Protein AF-A0A1H1HUA0-F1 (afdb_monomer)

pLDDT: mean 82.69, std 13.13, range [48.25, 98.31]

Sequence (294 aa):
MVAIGRIRRLLSRDVAAVVVAVATLTATVVWALANGHLDNLPPYLLALGAIGCLISAVLNAWRNRNASAVVLGALFLVCVILAYFPQLDSIQAFSVRVRTRQTLNRADEILAQVKELALLSAKTTYNNMSWANRIGGMPLEEKQGISDQIDAQLKSYGISNTDIKHAKTEYVALIGYDLGAIFEIVLSQYVSSTIGVKNPSGLLKWSSEWNANGRVSLDKISGIEGLALSKLLKSEIPVQYVDADDADKFGRFADKIGVIYSSCLVKLGYTTEAISFFNEYRDLSDDLLKRALK

Secondary structure (DSSP, 8-state):
-HHHHHHHHHHHHHHHHHHHHHHHHHHHHHHHHHTTGGGGS-HHHHHHHHHHHHHHHHHHHHTT-HHHHHHHHHHHHHHHHHHHHHHHHHHHHHHHHHHHHHHHHHHHHHHHHHHHHHHHHHHHHHHHHHHHTTSS-S-HHHHHHHHHHHHHHHHHTT--HHHHHHHTHHHHHHHHHHHHHHHHHHHHHHHHHHH--S--TTSSHHHHHHHTTSS--GGGTTT--HHHHHHHHHHTS-TTTS-HHHHHHHHHHHHHHHHHHHHHHHHTS--HHHHHHHHHHHS--THHHHHHT-

Radius of gyration: 45.72 Å; Cα contacts (8 Å, |Δi|>4): 212; chains: 1; bounding box: 99×36×119 Å

Mean predicted aligned error: 12.85 Å

Solvent-accessible surface area (backbone atoms only — not comparable to full-atom values): 16024 Å² total; per-residue (Å²): 122,72,67,65,59,52,54,55,54,53,55,53,53,55,50,51,53,51,52,50,52,51,51,52,51,50,49,52,52,52,53,34,56,76,68,69,47,58,89,75,53,60,65,66,57,42,50,51,50,22,54,52,27,44,54,52,13,54,58,30,44,77,68,72,37,58,72,61,16,53,54,29,45,52,50,20,53,53,34,48,53,61,58,49,44,69,57,53,54,53,51,50,54,48,51,51,52,51,50,51,52,53,51,48,54,50,49,53,51,52,51,52,53,50,48,53,52,50,50,55,51,49,29,54,50,38,48,50,56,49,59,44,58,78,69,84,45,78,58,65,68,59,52,40,51,52,50,53,52,50,53,51,52,44,46,74,68,69,50,53,71,67,58,52,50,61,46,35,40,67,31,37,29,46,52,49,46,55,55,51,51,51,53,48,51,50,52,45,52,49,45,29,72,75,71,65,46,82,74,60,80,68,68,40,66,77,61,51,62,37,67,78,68,79,49,75,69,52,76,74,41,62,72,53,50,23,70,52,46,16,55,51,51,47,71,50,57,57,67,92,77,38,56,76,68,59,45,49,35,50,38,52,42,24,43,53,50,12,53,44,38,37,51,16,64,75,70,63,35,76,41,72,67,43,48,51,49,52,62,70,64,63,65,86,45,89,63,50,58,64,60,62,65,105

Structure (mmCIF, N/CA/C/O backbone):
data_AF-A0A1H1HUA0-F1
#
_entry.id   AF-A0A1H1HUA0-F1
#
loop_
_atom_site.group_PDB
_atom_site.id
_atom_site.type_symbol
_atom_site.label_atom_id
_atom_site.label_alt_id
_atom_site.label_comp_id
_atom_site.label_asym_id
_atom_site.label_entity_id
_atom_site.label_seq_id
_atom_site.pdbx_PDB_ins_code
_atom_site.Cartn_x
_atom_site.Cartn_y
_atom_site.Cartn_z
_atom_site.occupancy
_atom_site.B_iso_or_equiv
_atom_site.auth_seq_id
_atom_site.auth_comp_id
_atom_site.auth_asym_id
_atom_site.auth_atom_id
_atom_site.pdbx_PDB_model_num
ATOM 1 N N . MET A 1 1 ? -72.056 17.072 81.010 1.00 52.50 1 MET A N 1
ATOM 2 C CA . MET A 1 1 ? -70.918 16.211 81.427 1.00 52.50 1 MET A CA 1
ATOM 3 C C . MET A 1 1 ? -71.061 14.717 81.083 1.00 52.50 1 MET A C 1
ATOM 5 O O . MET A 1 1 ? -70.038 14.064 80.933 1.00 52.50 1 MET A O 1
ATOM 9 N N . VAL A 1 2 ? -72.265 14.158 80.875 1.00 52.59 2 VAL A N 1
ATOM 10 C CA . VAL A 1 2 ? -72.444 12.715 80.562 1.00 52.59 2 VAL A CA 1
ATOM 11 C C . VAL A 1 2 ? -72.025 12.325 79.125 1.00 52.59 2 VAL A C 1
ATOM 13 O O . VAL A 1 2 ? -71.542 11.215 78.903 1.00 52.59 2 VAL A O 1
ATOM 16 N N . ALA A 1 3 ? -72.106 13.242 78.151 1.00 48.25 3 ALA A N 1
ATOM 17 C CA . ALA A 1 3 ? -71.740 12.971 76.751 1.00 48.25 3 ALA A CA 1
ATOM 18 C C . ALA A 1 3 ? -70.226 12.742 76.533 1.00 48.25 3 ALA A C 1
ATOM 20 O O . ALA A 1 3 ? -69.834 11.854 75.777 1.00 48.25 3 ALA A O 1
ATOM 21 N N . ILE A 1 4 ? -69.368 13.460 77.269 1.00 59.00 4 ILE A N 1
ATOM 22 C CA . ILE A 1 4 ? -67.899 13.340 77.170 1.00 59.00 4 ILE A CA 1
ATOM 23 C C . ILE A 1 4 ? -67.425 11.960 77.670 1.00 59.00 4 ILE A C 1
ATOM 25 O O . ILE A 1 4 ? -66.505 11.364 77.109 1.00 59.00 4 ILE A O 1
ATOM 29 N N . GLY A 1 5 ? -68.106 11.391 78.673 1.00 62.41 5 GLY A N 1
ATOM 30 C CA . GLY A 1 5 ? -67.802 10.057 79.200 1.00 62.41 5 GLY A CA 1
ATOM 31 C C . GLY A 1 5 ? -68.157 8.903 78.251 1.00 62.41 5 GLY A C 1
ATOM 32 O O . GLY A 1 5 ? -67.471 7.878 78.264 1.00 62.41 5 GLY A O 1
ATOM 33 N N . ARG A 1 6 ? -69.192 9.057 77.406 1.00 57.22 6 ARG A N 1
ATOM 34 C CA . ARG A 1 6 ? -69.555 8.062 76.375 1.00 57.22 6 ARG A CA 1
ATOM 35 C C . ARG A 1 6 ? -68.604 8.103 75.182 1.00 57.22 6 ARG A C 1
ATOM 37 O O . ARG A 1 6 ? -68.168 7.045 74.737 1.00 57.22 6 ARG A O 1
ATOM 44 N N . ILE A 1 7 ? -68.211 9.297 74.738 1.00 55.66 7 ILE A N 1
ATOM 45 C CA . ILE A 1 7 ? -67.250 9.470 73.637 1.00 55.66 7 ILE A CA 1
ATOM 46 C C . ILE A 1 7 ? -65.883 8.874 74.014 1.00 55.66 7 ILE A C 1
ATOM 48 O O . ILE A 1 7 ? -65.296 8.141 73.223 1.00 55.66 7 ILE A O 1
ATOM 52 N N . ARG A 1 8 ? -65.419 9.058 75.261 1.00 60.66 8 ARG A N 1
ATOM 53 C CA . ARG A 1 8 ? -64.154 8.470 75.743 1.00 60.66 8 ARG A CA 1
ATOM 54 C C . ARG A 1 8 ? -64.158 6.933 75.766 1.00 60.66 8 ARG A C 1
ATOM 56 O O . ARG A 1 8 ? -63.118 6.329 75.518 1.00 60.66 8 ARG A O 1
ATOM 63 N N . ARG A 1 9 ? -65.309 6.300 76.041 1.00 59.62 9 ARG A N 1
ATOM 64 C CA . ARG A 1 9 ? -65.455 4.829 76.045 1.00 59.62 9 ARG A CA 1
ATOM 65 C C . ARG A 1 9 ? -65.556 4.225 74.641 1.00 59.62 9 ARG A C 1
ATOM 67 O O . ARG A 1 9 ? -65.056 3.121 74.435 1.00 59.62 9 ARG A O 1
ATOM 74 N N . LEU A 1 10 ? -66.146 4.940 73.683 1.00 55.47 10 LEU A N 1
ATOM 75 C CA . LEU A 1 10 ? -66.159 4.515 72.278 1.00 55.47 10 LEU A CA 1
ATOM 76 C C . LEU A 1 10 ? -64.750 4.617 71.672 1.00 55.47 10 LEU A C 1
ATOM 78 O O . LEU A 1 10 ? -64.222 3.619 71.191 1.00 55.47 10 LEU A O 1
ATOM 82 N N . LEU A 1 11 ? -64.056 5.740 71.897 1.00 55.16 11 LEU A N 1
ATOM 83 C CA . LEU A 1 11 ? -62.656 5.918 71.489 1.00 55.16 11 LEU A CA 1
ATOM 84 C C . LEU A 1 11 ? -61.687 4.903 72.117 1.00 55.16 11 LEU A C 1
ATOM 86 O O . LEU A 1 11 ? -60.659 4.599 71.519 1.00 55.16 11 LEU A O 1
ATOM 90 N N . SER A 1 12 ? -61.962 4.367 73.313 1.00 63.41 12 SER A N 1
ATOM 91 C CA . SER A 1 12 ? -61.101 3.328 73.899 1.00 63.41 12 SER A CA 1
ATOM 92 C C . SER A 1 12 ? -61.264 1.958 73.240 1.00 63.41 12 SER A C 1
ATOM 94 O O . SER A 1 12 ? -60.297 1.201 73.196 1.00 63.41 12 SER A O 1
ATOM 96 N N . ARG A 1 13 ? -62.459 1.641 72.721 1.00 65.44 13 ARG A N 1
ATOM 97 C CA . ARG A 1 13 ? -62.720 0.364 72.041 1.00 65.44 13 ARG A CA 1
ATOM 98 C C . ARG A 1 13 ? -62.112 0.344 70.643 1.00 65.44 13 ARG A C 1
ATOM 100 O O . ARG A 1 13 ? -61.425 -0.617 70.310 1.00 65.44 13 ARG A O 1
ATOM 107 N N . ASP A 1 14 ? -62.262 1.431 69.894 1.00 62.94 14 ASP A N 1
ATOM 108 C CA . ASP A 1 14 ? -61.712 1.522 68.537 1.00 62.94 14 ASP A CA 1
ATOM 109 C C . ASP A 1 14 ? -60.180 1.545 68.552 1.00 62.94 14 ASP A C 1
ATOM 111 O O . ASP A 1 14 ? -59.527 0.920 67.721 1.00 62.94 14 ASP A O 1
ATOM 115 N N . VAL A 1 15 ? -59.577 2.175 69.564 1.00 62.38 15 VAL A N 1
ATOM 116 C CA . VAL A 1 15 ? -58.114 2.202 69.693 1.00 62.38 15 VAL A CA 1
ATOM 117 C C . VAL A 1 15 ? -57.551 0.838 70.080 1.00 62.38 15 VAL A C 1
ATOM 119 O O . VAL A 1 15 ? -56.479 0.480 69.604 1.00 62.38 15 VAL A O 1
ATOM 122 N N . ALA A 1 16 ? -58.258 0.053 70.896 1.00 68.06 16 ALA A N 1
ATOM 123 C CA . ALA A 1 16 ? -57.838 -1.316 71.181 1.00 68.06 16 ALA A CA 1
ATOM 124 C C . ALA A 1 16 ? -57.854 -2.177 69.906 1.00 68.06 16 ALA A C 1
ATOM 126 O O . ALA A 1 16 ? -56.896 -2.905 69.659 1.00 68.06 16 ALA A O 1
ATOM 127 N N . ALA A 1 17 ? -58.882 -2.035 69.061 1.00 70.00 17 ALA A N 1
ATOM 128 C CA . ALA A 1 17 ? -58.961 -2.740 67.783 1.00 70.00 17 ALA A CA 1
ATOM 129 C C . ALA A 1 17 ? -57.831 -2.332 66.819 1.00 70.00 17 ALA A C 1
ATOM 131 O O . ALA A 1 17 ? -57.194 -3.199 66.227 1.00 70.00 17 ALA A O 1
ATOM 132 N N . VAL A 1 18 ? -57.520 -1.034 66.722 1.00 62.53 18 VAL A N 1
ATOM 133 C CA . VAL A 1 18 ? -56.408 -0.532 65.892 1.00 62.53 18 VAL A CA 1
ATOM 134 C C . VAL A 1 18 ? -55.057 -1.032 66.404 1.00 62.53 18 VAL A C 1
ATOM 136 O O . VAL A 1 18 ? -54.229 -1.462 65.609 1.00 62.53 18 VAL A O 1
ATOM 139 N N . VAL A 1 19 ? -54.828 -1.034 67.720 1.00 67.31 19 VAL A N 1
ATOM 140 C CA . VAL A 1 19 ? -53.571 -1.534 68.303 1.00 67.31 19 VAL A CA 1
ATOM 141 C C . VAL A 1 19 ? -53.402 -3.032 68.056 1.00 67.31 19 VAL A C 1
ATOM 143 O O . VAL A 1 19 ? -52.308 -3.456 67.696 1.00 67.31 19 VAL A O 1
ATOM 146 N N . VAL A 1 20 ? -54.469 -3.826 68.197 1.00 74.50 20 VAL A N 1
ATOM 147 C CA . VAL A 1 20 ? -54.430 -5.265 67.897 1.00 74.50 20 VAL A CA 1
ATOM 148 C C . VAL A 1 20 ? -54.173 -5.498 66.410 1.00 74.50 20 VAL A C 1
ATOM 150 O O . VAL A 1 20 ? -53.303 -6.296 66.081 1.00 74.50 20 VAL A O 1
ATOM 153 N N . ALA A 1 21 ? -54.843 -4.759 65.520 1.00 68.69 21 ALA A N 1
ATOM 154 C CA . ALA A 1 21 ? -54.636 -4.870 64.079 1.00 68.69 21 ALA A CA 1
ATOM 155 C C . ALA A 1 21 ? -53.193 -4.523 63.678 1.00 68.69 21 ALA A C 1
ATOM 157 O O . ALA A 1 21 ? -52.555 -5.284 62.953 1.00 68.69 21 ALA A O 1
ATOM 158 N N . VAL A 1 22 ? -52.643 -3.421 64.203 1.00 65.25 22 VAL A N 1
ATOM 159 C CA . VAL A 1 22 ? -51.247 -3.024 63.962 1.00 65.25 22 VAL A CA 1
ATOM 160 C C . VAL A 1 22 ? -50.282 -4.068 64.522 1.00 65.25 22 VAL A C 1
ATOM 162 O O . VAL A 1 22 ? -49.342 -4.429 63.825 1.00 65.25 22 VAL A O 1
ATOM 165 N N . ALA A 1 23 ? -50.529 -4.608 65.719 1.00 70.62 23 ALA A N 1
ATOM 166 C CA . ALA A 1 23 ? -49.691 -5.649 66.317 1.00 70.62 23 ALA A CA 1
ATOM 167 C C . ALA A 1 23 ? -49.721 -6.967 65.526 1.00 70.62 23 ALA A C 1
ATOM 169 O O . ALA A 1 23 ? -48.686 -7.605 65.353 1.00 70.62 23 ALA A O 1
ATOM 170 N N . THR A 1 24 ? -50.884 -7.371 65.005 1.00 76.56 24 THR A N 1
ATOM 171 C CA . THR A 1 24 ? -50.972 -8.547 64.129 1.00 76.56 24 THR A CA 1
ATOM 172 C C . THR A 1 24 ? -50.245 -8.313 62.813 1.00 76.56 24 THR A C 1
ATOM 174 O O . THR A 1 24 ? -49.546 -9.207 62.348 1.00 76.56 24 THR A O 1
ATOM 177 N N . LEU A 1 25 ? -50.342 -7.102 62.253 1.00 70.00 25 LEU A N 1
ATOM 178 C CA . LEU A 1 25 ? -49.730 -6.752 60.975 1.00 70.00 25 LEU A CA 1
ATOM 179 C C . LEU A 1 25 ? -48.202 -6.670 61.100 1.00 70.00 25 LEU A C 1
ATOM 181 O O . LEU A 1 25 ? -47.491 -7.237 60.269 1.00 70.00 25 LEU A O 1
ATOM 185 N N . THR A 1 26 ? -47.688 -6.071 62.180 1.00 68.69 26 THR A N 1
ATOM 186 C CA . THR A 1 26 ? -46.251 -6.072 62.485 1.00 68.69 26 THR A CA 1
ATOM 187 C C . THR A 1 26 ? -45.740 -7.478 62.780 1.00 68.69 26 THR A C 1
ATOM 189 O O . THR A 1 26 ? -44.670 -7.822 62.292 1.00 68.69 26 THR A O 1
ATOM 192 N N . ALA A 1 27 ? -46.500 -8.325 63.483 1.00 75.38 27 ALA A N 1
ATOM 193 C CA . ALA A 1 27 ? -46.121 -9.719 63.714 1.00 75.38 27 ALA A CA 1
ATOM 194 C C . ALA A 1 27 ? -46.014 -10.517 62.404 1.00 75.38 27 ALA A C 1
ATOM 196 O O . ALA A 1 27 ? -45.029 -11.228 62.213 1.00 75.38 27 ALA A O 1
ATOM 197 N N . THR A 1 28 ? -46.956 -10.358 61.466 1.00 75.00 28 THR A N 1
ATOM 198 C CA . THR A 1 28 ? -46.854 -10.984 60.134 1.00 75.00 28 THR A CA 1
ATOM 199 C C . THR A 1 28 ? -45.675 -10.459 59.323 1.00 75.00 28 THR A C 1
ATOM 201 O O . THR A 1 28 ? -45.002 -11.247 58.666 1.00 75.00 28 THR A O 1
ATOM 204 N N . VAL A 1 29 ? -45.388 -9.155 59.384 1.00 68.25 29 VAL A N 1
ATOM 205 C CA . VAL A 1 29 ? -44.243 -8.561 58.676 1.00 68.25 29 VAL A CA 1
ATOM 206 C C . VAL A 1 29 ? -42.924 -9.062 59.266 1.00 68.25 29 VAL A C 1
ATOM 208 O O . VAL A 1 29 ? -42.043 -9.458 58.511 1.00 68.25 29 VAL A O 1
ATOM 211 N N . VAL A 1 30 ? -42.798 -9.118 60.596 1.00 73.88 30 VAL A N 1
ATOM 212 C CA . VAL A 1 30 ? -41.610 -9.646 61.291 1.00 73.88 30 VAL A CA 1
ATOM 213 C C . VAL A 1 30 ? -41.422 -11.138 61.012 1.00 73.88 30 VAL A C 1
ATOM 215 O O . VAL A 1 30 ? -40.303 -11.572 60.755 1.00 73.88 30 VAL A O 1
ATOM 218 N N . TRP A 1 31 ? -42.503 -11.920 61.005 1.00 81.19 31 TRP A N 1
ATOM 219 C CA . TRP A 1 31 ? -42.459 -13.340 60.655 1.00 81.19 31 TRP A CA 1
ATOM 220 C C . TRP A 1 31 ? -42.035 -13.560 59.195 1.00 81.19 31 TRP A C 1
ATOM 222 O O . TRP A 1 31 ? -41.192 -14.411 58.920 1.00 81.19 31 TRP A O 1
ATOM 232 N N . ALA A 1 32 ? -42.552 -12.759 58.258 1.00 74.19 32 ALA A N 1
ATOM 233 C CA . ALA A 1 32 ? -42.143 -12.811 56.854 1.00 74.19 32 ALA A CA 1
ATOM 234 C C . ALA A 1 32 ? -40.670 -12.401 56.657 1.00 74.19 32 ALA A C 1
ATOM 236 O O . ALA A 1 32 ? -39.967 -13.018 55.856 1.00 74.19 32 ALA A O 1
ATOM 237 N N . LEU A 1 33 ? -40.195 -11.417 57.431 1.00 72.00 33 LEU A N 1
ATOM 238 C CA . LEU A 1 33 ? -38.786 -11.010 57.509 1.00 72.00 33 LEU A CA 1
ATOM 239 C C . LEU A 1 33 ? -37.889 -12.152 58.001 1.00 72.00 33 LEU A C 1
ATOM 241 O O . LEU A 1 33 ? -36.862 -12.426 57.388 1.00 72.00 33 LEU A O 1
ATOM 245 N N . ALA A 1 34 ? -38.289 -12.835 59.076 1.00 74.94 34 ALA A N 1
ATOM 246 C CA . ALA A 1 34 ? -37.510 -13.914 59.684 1.00 74.94 34 ALA A CA 1
ATOM 247 C C . ALA A 1 34 ? -37.367 -15.147 58.773 1.00 74.94 34 ALA A C 1
ATOM 249 O O . ALA A 1 34 ? -36.362 -15.848 58.851 1.00 74.94 34 ALA A O 1
ATOM 250 N N . ASN A 1 35 ? -38.342 -15.388 57.892 1.00 84.38 35 ASN A N 1
ATOM 251 C CA . ASN A 1 35 ? -38.362 -16.545 56.992 1.00 84.38 35 ASN A CA 1
ATOM 252 C C . ASN A 1 35 ? -37.848 -16.245 55.573 1.00 84.38 35 ASN A C 1
ATOM 254 O O . ASN A 1 35 ? -37.969 -17.094 54.694 1.00 84.38 35 ASN A O 1
ATOM 258 N N . GLY A 1 36 ? -37.305 -15.047 55.316 1.00 75.62 36 GLY A N 1
ATOM 259 C CA . GLY A 1 36 ? -36.767 -14.688 53.997 1.00 75.62 36 GLY A CA 1
ATOM 260 C C . GLY A 1 36 ? -37.821 -14.583 52.886 1.00 75.62 36 GLY A C 1
ATOM 261 O O . GLY A 1 36 ? -37.479 -14.616 51.711 1.00 75.62 36 GLY A O 1
ATOM 262 N N . HIS A 1 37 ? -39.105 -14.431 53.225 1.00 79.25 37 HIS A N 1
ATOM 263 C CA . HIS A 1 37 ? -40.201 -14.292 52.254 1.00 79.25 37 HIS A CA 1
ATOM 264 C C . HIS A 1 37 ? -40.449 -12.839 51.815 1.00 79.25 37 HIS A C 1
ATOM 266 O O . HIS A 1 37 ? -41.530 -12.508 51.323 1.00 79.25 37 HIS A O 1
ATOM 272 N N . LEU A 1 38 ? -39.458 -11.962 51.992 1.00 66.12 38 LEU A N 1
ATOM 273 C CA . LEU A 1 38 ? -39.552 -10.541 51.654 1.00 66.12 38 LEU A CA 1
ATOM 274 C C . LEU A 1 38 ? -39.832 -10.305 50.165 1.00 66.12 38 LEU A C 1
ATOM 276 O O . LEU A 1 38 ? -40.599 -9.403 49.838 1.00 66.12 38 LEU A O 1
ATOM 280 N N . ASP A 1 39 ? -39.306 -11.161 49.290 1.00 69.19 39 ASP A N 1
ATOM 281 C CA . ASP A 1 39 ? -39.434 -11.013 47.834 1.00 69.19 39 ASP A CA 1
ATOM 282 C C . ASP A 1 39 ? -40.870 -11.225 47.323 1.00 69.19 39 ASP A C 1
ATOM 284 O O . ASP A 1 39 ? -41.232 -10.745 46.251 1.00 69.19 39 ASP A O 1
ATOM 288 N N . ASN A 1 40 ? -41.715 -11.905 48.107 1.00 76.12 40 ASN A N 1
ATOM 289 C CA . ASN A 1 40 ? -43.106 -12.198 47.749 1.00 76.12 40 ASN A CA 1
ATOM 290 C C . ASN A 1 40 ? -44.111 -11.197 48.332 1.00 76.12 40 ASN A C 1
ATOM 292 O O . ASN A 1 40 ? -45.305 -11.292 48.037 1.00 76.12 40 ASN A O 1
ATOM 296 N N . LEU A 1 41 ? -43.668 -10.257 49.173 1.00 75.06 41 LEU A N 1
ATOM 297 C CA . LEU A 1 41 ? -44.554 -9.252 49.746 1.00 75.06 41 LEU A CA 1
ATOM 298 C C . LEU A 1 41 ? -44.719 -8.090 48.763 1.00 75.06 41 LEU A C 1
ATOM 300 O O . LEU A 1 41 ? -43.746 -7.406 48.445 1.00 75.06 41 LEU A O 1
ATOM 304 N N . PRO A 1 42 ? -45.945 -7.807 48.299 1.00 78.25 42 PRO A N 1
ATOM 305 C CA . PRO A 1 42 ? -46.154 -6.666 47.437 1.00 78.25 42 PRO A CA 1
ATOM 306 C C . PRO A 1 42 ? -45.719 -5.355 48.122 1.00 78.25 42 PRO A C 1
ATOM 308 O O . PRO A 1 42 ? -46.084 -5.120 49.280 1.00 78.25 42 PRO A O 1
ATOM 311 N N . PRO A 1 43 ? -45.017 -4.450 47.414 1.00 74.25 43 PRO A N 1
ATOM 312 C CA . PRO A 1 43 ? -44.433 -3.238 48.000 1.00 74.25 43 PRO A CA 1
ATOM 313 C C . PRO A 1 43 ? -45.475 -2.301 48.634 1.00 74.25 43 PRO A C 1
ATOM 315 O O . PRO A 1 43 ? -45.166 -1.544 49.556 1.00 74.25 43 PRO A O 1
ATOM 318 N N . TYR A 1 44 ? -46.740 -2.393 48.208 1.00 79.75 44 TYR A N 1
ATOM 319 C CA . TYR A 1 44 ? -47.842 -1.640 48.803 1.00 79.75 44 TYR A CA 1
ATOM 320 C C . TYR A 1 44 ? -48.155 -2.048 50.253 1.00 79.75 44 TYR A C 1
ATOM 322 O O . TYR A 1 44 ? -48.625 -1.209 51.018 1.00 79.75 44 TYR A O 1
ATOM 330 N N . LEU A 1 45 ? -47.860 -3.284 50.679 1.00 80.00 45 LEU A N 1
ATOM 331 C CA . LEU A 1 45 ? -48.089 -3.721 52.064 1.00 80.00 45 LEU A CA 1
ATOM 332 C C . LEU A 1 45 ? -47.093 -3.091 53.041 1.00 80.00 45 LEU A C 1
ATOM 334 O O . LEU A 1 45 ? -47.486 -2.682 54.134 1.00 80.00 45 LEU A O 1
ATOM 338 N N . LEU A 1 46 ? -45.829 -2.943 52.637 1.00 79.62 46 LEU A N 1
ATOM 339 C CA . LEU A 1 46 ? -44.818 -2.241 53.433 1.00 79.62 46 LEU A CA 1
ATOM 340 C C . LEU A 1 46 ? -45.133 -0.743 53.533 1.00 79.62 46 LEU A C 1
ATOM 342 O O . LEU A 1 46 ? -45.015 -0.163 54.613 1.00 79.62 46 LEU A O 1
ATOM 346 N N . ALA A 1 47 ? -45.615 -0.132 52.445 1.00 80.31 47 ALA A N 1
ATOM 347 C CA . ALA A 1 47 ? -46.064 1.260 52.447 1.00 80.31 47 ALA A CA 1
ATOM 348 C C . ALA A 1 47 ? -47.282 1.480 53.365 1.00 80.31 47 ALA A C 1
ATOM 350 O O . ALA A 1 47 ? -47.302 2.426 54.152 1.00 80.31 47 ALA A O 1
ATOM 351 N N . LEU A 1 48 ? -48.272 0.580 53.328 1.00 81.06 48 LEU A N 1
ATOM 352 C CA . LEU A 1 48 ? -49.426 0.617 54.234 1.00 81.06 48 LEU A CA 1
ATOM 353 C C . LEU A 1 48 ? -49.010 0.420 55.699 1.00 81.06 48 LEU A C 1
ATOM 355 O O . LEU A 1 48 ? -49.493 1.139 56.575 1.00 81.06 48 LEU A O 1
ATOM 359 N N . GLY A 1 49 ? -48.074 -0.498 55.963 1.00 81.75 49 GLY A N 1
ATOM 360 C CA . GLY A 1 49 ? -47.492 -0.703 57.290 1.00 81.75 49 GLY A CA 1
ATOM 361 C C . GLY A 1 49 ? -46.771 0.543 57.813 1.00 81.75 49 GLY A C 1
ATOM 362 O O . GLY A 1 49 ? -46.971 0.930 58.965 1.00 81.75 49 GLY A O 1
ATOM 363 N N . ALA A 1 50 ? -46.009 1.227 56.955 1.00 83.50 50 ALA A N 1
ATOM 364 C CA . ALA A 1 50 ? -45.354 2.488 57.287 1.00 83.50 50 ALA A CA 1
ATOM 365 C C . ALA A 1 50 ? -46.383 3.581 57.639 1.00 83.50 50 ALA A C 1
ATOM 367 O O . ALA A 1 50 ? -46.294 4.190 58.706 1.00 83.50 50 ALA A O 1
ATOM 368 N N . ILE A 1 51 ? -47.414 3.781 56.812 1.00 85.81 51 ILE A N 1
ATOM 369 C CA . ILE A 1 51 ? -48.484 4.758 57.087 1.00 85.81 51 ILE A CA 1
ATOM 370 C C . ILE A 1 51 ? -49.180 4.443 58.423 1.00 85.81 51 ILE A C 1
ATOM 372 O O . ILE A 1 51 ? -49.392 5.341 59.240 1.00 85.81 51 ILE A O 1
ATOM 376 N N . GLY A 1 52 ? -49.471 3.167 58.690 1.00 81.75 52 GLY A N 1
ATOM 377 C CA . GLY A 1 52 ? -50.059 2.721 59.955 1.00 81.75 52 GLY A CA 1
ATOM 378 C C . GLY A 1 52 ? -49.168 3.000 61.170 1.00 81.75 52 GLY A C 1
ATOM 379 O O . GLY A 1 52 ? -49.659 3.465 62.206 1.00 81.75 52 GLY A O 1
ATOM 380 N N . CYS A 1 53 ? -47.856 2.783 61.043 1.00 81.94 53 CYS A N 1
ATOM 381 C CA . CYS A 1 53 ? -46.881 3.097 62.091 1.00 81.94 53 CYS A CA 1
ATOM 382 C C . CYS A 1 53 ? -46.781 4.604 62.346 1.00 81.94 53 CYS A C 1
ATOM 384 O O . CYS A 1 53 ? -46.758 5.019 63.504 1.00 81.94 53 CYS A O 1
ATOM 386 N N . LEU A 1 54 ? -46.806 5.426 61.292 1.00 88.06 54 LEU A N 1
ATOM 387 C CA . LEU A 1 54 ? -46.771 6.885 61.397 1.00 88.06 54 LEU A CA 1
ATOM 388 C C . LEU A 1 54 ? -48.009 7.431 62.124 1.00 88.06 54 LEU A C 1
ATOM 390 O O . LEU A 1 54 ? -47.879 8.191 63.084 1.00 88.06 54 LEU A O 1
ATOM 394 N N . ILE A 1 55 ? -49.209 6.999 61.720 1.00 86.56 55 ILE A N 1
ATOM 395 C CA . ILE A 1 55 ? -50.470 7.404 62.365 1.00 86.56 55 ILE A CA 1
ATOM 396 C C . ILE A 1 55 ? -50.461 6.990 63.843 1.00 86.56 55 ILE A C 1
ATOM 398 O O . ILE A 1 55 ? -50.808 7.779 64.724 1.00 86.56 55 ILE A O 1
ATOM 402 N N . SER A 1 56 ? -50.000 5.771 64.132 1.00 78.50 56 SER A N 1
ATOM 403 C CA . SER A 1 56 ? -49.905 5.256 65.501 1.00 78.50 56 SER A CA 1
ATOM 404 C C . SER A 1 56 ? -48.872 6.012 66.346 1.00 78.50 56 SER A C 1
ATOM 406 O O . SER A 1 56 ? -49.100 6.228 67.540 1.00 78.50 56 SER A O 1
ATOM 408 N N . ALA A 1 57 ? -47.756 6.449 65.755 1.00 84.88 57 ALA A N 1
ATOM 409 C CA . ALA A 1 57 ? -46.746 7.261 66.430 1.00 84.88 57 ALA A CA 1
ATOM 410 C C . ALA A 1 57 ? -47.308 8.638 66.819 1.00 84.88 57 ALA A C 1
ATOM 412 O O . ALA A 1 57 ? -47.188 9.040 67.978 1.00 84.88 57 ALA A O 1
ATOM 413 N N . VAL A 1 58 ? -47.997 9.315 65.892 1.00 88.62 58 VAL A N 1
ATOM 414 C CA . VAL A 1 58 ? -48.630 10.627 66.128 1.00 88.62 58 VAL A CA 1
ATOM 415 C C . VAL A 1 58 ? -49.701 10.536 67.219 1.00 88.62 58 VAL A C 1
ATOM 417 O O . VAL A 1 58 ? -49.718 11.343 68.150 1.00 88.62 58 VAL A O 1
ATOM 420 N N . LEU A 1 59 ? -50.555 9.508 67.170 1.00 83.44 59 LEU A N 1
ATOM 421 C CA . LEU A 1 59 ? -51.591 9.294 68.185 1.00 83.44 59 LEU A CA 1
ATOM 422 C C . LEU A 1 59 ? -51.010 9.011 69.580 1.00 83.44 59 LEU A C 1
ATOM 424 O O . LEU A 1 59 ? -51.570 9.465 70.581 1.00 83.44 59 LEU A O 1
ATOM 428 N N . ASN A 1 60 ? -49.897 8.275 69.673 1.00 83.50 60 ASN A N 1
ATOM 429 C CA . ASN A 1 60 ? -49.226 8.028 70.954 1.00 83.50 60 ASN A CA 1
ATOM 430 C C . ASN A 1 60 ? -48.496 9.269 71.486 1.00 83.50 60 ASN A C 1
ATOM 432 O O . ASN A 1 60 ? -48.509 9.495 72.700 1.00 83.50 60 ASN A O 1
ATOM 436 N N . ALA A 1 61 ? -47.932 10.098 70.604 1.00 87.75 61 ALA A N 1
ATOM 437 C CA . ALA A 1 61 ? -47.335 11.377 70.977 1.00 87.75 61 ALA A CA 1
ATOM 438 C C . ALA A 1 61 ? -48.383 12.316 71.601 1.00 87.75 61 ALA A C 1
ATOM 440 O O . ALA A 1 61 ? -48.160 12.857 72.680 1.00 87.75 61 ALA A O 1
ATOM 441 N N . TRP A 1 62 ? -49.581 12.407 71.011 1.00 91.38 62 TRP A N 1
ATOM 442 C CA . TRP A 1 62 ? -50.692 13.193 71.570 1.00 91.38 62 TRP A CA 1
ATOM 443 C C . TRP A 1 62 ? -51.214 12.697 72.922 1.00 91.38 62 TRP A C 1
ATOM 445 O O . TRP A 1 62 ? -51.829 13.458 73.664 1.00 91.38 62 TRP A O 1
ATOM 455 N N . ARG A 1 63 ? -50.976 11.430 73.275 1.00 88.75 63 ARG A N 1
ATOM 456 C CA . ARG A 1 63 ? -51.345 10.865 74.583 1.00 88.75 63 ARG A CA 1
ATOM 457 C C . ARG A 1 63 ? -50.228 10.978 75.624 1.00 88.75 63 ARG A C 1
ATOM 459 O O . ARG A 1 63 ? -50.324 10.324 76.663 1.00 88.75 63 ARG A O 1
ATOM 466 N N . ASN A 1 64 ? -49.190 11.775 75.355 1.00 88.88 64 ASN A N 1
ATOM 467 C CA . ASN A 1 64 ? -47.999 11.939 76.195 1.00 88.88 64 ASN A CA 1
ATOM 468 C C . ASN A 1 64 ? -47.261 10.615 76.484 1.00 88.88 64 ASN A C 1
ATOM 470 O O . ASN A 1 64 ? -46.632 10.458 77.530 1.00 88.88 64 ASN A O 1
ATOM 474 N N . ARG A 1 65 ? -47.328 9.633 75.571 1.00 82.44 65 ARG A N 1
ATOM 475 C CA . ARG A 1 65 ? -46.610 8.349 75.685 1.00 82.44 65 ARG A CA 1
ATOM 476 C C . ARG A 1 65 ? -45.350 8.350 74.822 1.00 82.44 65 ARG A C 1
ATOM 478 O O . ARG A 1 65 ? -45.224 7.574 73.870 1.00 82.44 65 ARG A O 1
ATOM 485 N N . ASN A 1 66 ? -44.409 9.219 75.179 1.00 79.94 66 ASN A N 1
ATOM 486 C CA . ASN A 1 66 ? -43.237 9.548 74.362 1.00 79.94 66 ASN A CA 1
ATOM 487 C C . ASN A 1 66 ? -42.386 8.318 73.998 1.00 79.94 66 ASN A C 1
ATOM 489 O O . ASN A 1 66 ? -41.972 8.189 72.851 1.00 79.94 66 ASN A O 1
ATOM 493 N N . ALA A 1 67 ? -42.208 7.364 74.920 1.00 76.81 67 ALA A N 1
ATOM 494 C CA . ALA A 1 67 ? -41.434 6.145 74.660 1.00 76.81 67 ALA A CA 1
ATOM 495 C C . ALA A 1 67 ? -42.005 5.311 73.495 1.00 76.81 67 ALA A C 1
ATOM 497 O O . ALA A 1 67 ? -41.272 4.889 72.607 1.00 76.81 67 ALA A O 1
ATOM 498 N N . SER A 1 68 ? -43.329 5.123 73.452 1.00 71.69 68 SER A N 1
ATOM 499 C CA . SER A 1 68 ? -43.985 4.356 72.382 1.00 71.69 68 SER A CA 1
ATOM 500 C C . SER A 1 68 ? -44.008 5.087 71.038 1.00 71.69 68 SER A C 1
ATOM 502 O O . SER A 1 68 ? -43.902 4.451 69.992 1.00 71.69 68 SER A O 1
ATOM 504 N N . ALA A 1 69 ? -44.105 6.420 71.060 1.00 74.94 69 ALA A N 1
ATOM 505 C CA . ALA A 1 69 ? -44.073 7.231 69.848 1.00 74.94 69 ALA A CA 1
ATOM 506 C C . ALA A 1 69 ? -42.705 7.149 69.150 1.00 74.94 69 ALA A C 1
ATOM 508 O O . ALA A 1 69 ? -42.654 7.015 67.931 1.00 74.94 69 ALA A O 1
ATOM 509 N N . VAL A 1 70 ? -41.610 7.150 69.922 1.00 80.06 70 VAL A N 1
ATOM 510 C CA . VAL A 1 70 ? -40.245 7.010 69.388 1.00 80.06 70 VAL A CA 1
ATOM 511 C C . VAL A 1 70 ? -40.041 5.645 68.728 1.00 80.06 70 VAL A C 1
ATOM 513 O O . VAL A 1 70 ? -39.543 5.586 67.608 1.00 80.06 70 VAL A O 1
ATOM 516 N N . VAL A 1 71 ? -40.477 4.555 69.370 1.00 73.56 71 VAL A N 1
ATOM 517 C CA . VAL A 1 71 ? -40.340 3.197 68.807 1.00 73.56 71 VAL A CA 1
ATOM 518 C C . VAL A 1 71 ? -41.128 3.050 67.503 1.00 73.56 71 VAL A C 1
ATOM 520 O O . VAL A 1 71 ? -40.595 2.546 66.518 1.00 73.56 71 VAL A O 1
ATOM 523 N N . LEU A 1 72 ? -42.373 3.534 67.461 1.00 78.19 72 LEU A N 1
ATOM 524 C CA . LEU A 1 72 ? -43.199 3.490 66.247 1.00 78.19 72 LEU A CA 1
ATOM 525 C C . LEU A 1 72 ? -42.651 4.394 65.133 1.00 78.19 72 LEU A C 1
ATOM 527 O O . LEU A 1 72 ? -42.719 4.025 63.962 1.00 78.19 72 LEU A O 1
ATOM 531 N N . GLY A 1 73 ? -42.067 5.542 65.487 1.00 81.00 73 GLY A N 1
ATOM 532 C CA . GLY A 1 73 ? -41.377 6.421 64.542 1.00 81.00 73 GLY A CA 1
ATOM 533 C C . GLY A 1 73 ? -40.115 5.787 63.947 1.00 81.00 73 GLY A C 1
ATOM 534 O O . GLY A 1 73 ? -39.891 5.881 62.742 1.00 81.00 73 GLY A O 1
ATOM 535 N N . ALA A 1 74 ? -39.322 5.079 64.757 1.00 77.94 74 ALA A N 1
ATOM 536 C CA . ALA A 1 74 ? -38.168 4.324 64.270 1.00 77.94 74 ALA A CA 1
ATOM 537 C C . ALA A 1 74 ? -38.596 3.176 63.341 1.00 77.94 74 ALA A C 1
ATOM 539 O O . ALA A 1 74 ? -37.996 2.974 62.286 1.00 77.94 74 ALA A O 1
ATOM 540 N N . LEU A 1 75 ? -39.674 2.467 63.691 1.00 74.50 75 LEU A N 1
ATOM 541 C CA . LEU A 1 75 ? -40.211 1.374 62.879 1.00 74.50 75 LEU A CA 1
ATOM 542 C C . LEU A 1 75 ? -40.748 1.875 61.530 1.00 74.50 75 LEU A C 1
ATOM 544 O O . LEU A 1 75 ? -40.491 1.259 60.499 1.00 74.50 75 LEU A O 1
ATOM 548 N N . PHE A 1 76 ? -41.406 3.039 61.519 1.00 85.62 76 PHE A N 1
ATOM 549 C CA . PHE A 1 76 ? -41.786 3.738 60.291 1.00 85.62 76 PHE A CA 1
ATOM 550 C C . PHE A 1 76 ? -40.577 4.001 59.387 1.00 85.62 76 PHE A C 1
ATOM 552 O O . PHE A 1 76 ? -40.618 3.674 58.203 1.00 85.62 76 PHE A O 1
ATOM 559 N N . LEU A 1 77 ? -39.492 4.546 59.942 1.00 81.75 77 LEU A N 1
ATOM 560 C CA . LEU A 1 77 ? -38.288 4.875 59.181 1.00 81.75 77 LEU A CA 1
ATOM 561 C C . LEU A 1 77 ? -37.645 3.624 58.561 1.00 81.75 77 LEU A C 1
ATOM 563 O O . LEU A 1 77 ? -37.286 3.642 57.385 1.00 81.75 77 LEU A O 1
ATOM 567 N N . VAL A 1 78 ? -37.581 2.516 59.305 1.00 80.81 78 VAL A N 1
ATOM 568 C CA . VAL A 1 78 ? -37.092 1.226 58.789 1.00 80.81 78 VAL A CA 1
ATOM 569 C C . VAL A 1 78 ? -37.986 0.699 57.660 1.00 80.81 78 VAL A C 1
ATOM 571 O O . VAL A 1 78 ? -37.473 0.302 56.615 1.00 80.81 78 VAL A O 1
ATOM 574 N N . CYS A 1 79 ? -39.314 0.741 57.817 1.00 80.31 79 CYS A N 1
ATOM 575 C CA . CYS A 1 79 ? -40.246 0.308 56.771 1.00 80.31 79 CYS A CA 1
ATOM 576 C C . CYS A 1 79 ? -40.139 1.158 55.496 1.00 80.31 79 CYS A C 1
ATOM 578 O O . CYS A 1 79 ? -40.209 0.611 54.398 1.00 80.31 79 CYS A O 1
ATOM 580 N N . VAL A 1 80 ? -39.943 2.474 55.625 1.00 83.69 80 VAL A N 1
ATOM 581 C CA . VAL A 1 80 ? -39.732 3.371 54.479 1.00 83.69 80 VAL A CA 1
ATOM 582 C C . VAL A 1 80 ? -38.427 3.029 53.766 1.00 83.69 80 VAL A C 1
ATOM 584 O O . VAL A 1 80 ? -38.438 2.845 52.553 1.00 83.69 80 VAL A O 1
ATOM 587 N N . ILE A 1 81 ? -37.319 2.874 54.495 1.00 80.25 81 ILE A N 1
ATOM 588 C CA . ILE A 1 81 ? -36.031 2.509 53.887 1.00 80.25 81 ILE A CA 1
ATOM 589 C C . ILE A 1 81 ? -36.147 1.186 53.122 1.00 80.25 81 ILE A C 1
ATOM 591 O O . ILE A 1 81 ? -35.711 1.115 51.977 1.00 80.25 81 ILE A O 1
ATOM 595 N N . LEU A 1 82 ? -36.790 0.169 53.706 1.00 79.00 82 LEU A N 1
ATOM 596 C CA . LEU A 1 82 ? -36.994 -1.127 53.050 1.00 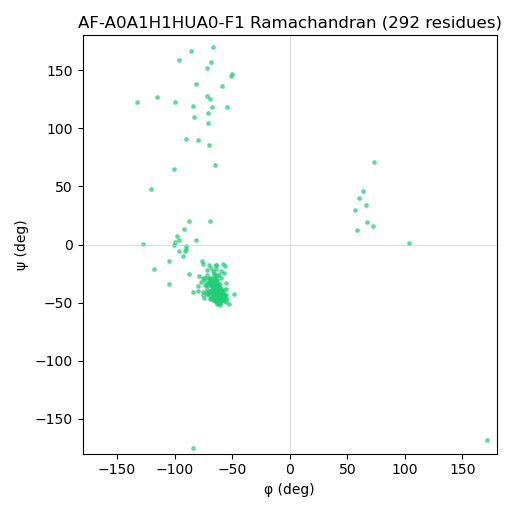79.00 82 LEU A CA 1
ATOM 597 C C . LEU A 1 82 ? -37.912 -1.037 51.822 1.00 79.00 82 LEU A C 1
ATOM 599 O O . LEU A 1 82 ? -37.642 -1.686 50.818 1.00 79.00 82 LEU A O 1
ATOM 603 N N . ALA A 1 83 ? -38.962 -0.212 51.863 1.00 80.88 83 ALA A N 1
ATOM 604 C CA . ALA A 1 83 ? -39.861 -0.021 50.723 1.00 80.88 83 ALA A CA 1
ATOM 605 C C . ALA A 1 83 ? -39.177 0.681 49.534 1.00 80.88 83 ALA A C 1
ATOM 607 O O . ALA A 1 83 ? -39.510 0.405 48.382 1.00 80.88 83 ALA A O 1
ATOM 608 N N . TYR A 1 84 ? -38.215 1.568 49.805 1.00 78.50 84 TYR A N 1
ATOM 609 C CA . TYR A 1 84 ? -37.452 2.286 48.777 1.00 78.50 84 TYR A CA 1
ATOM 610 C C . TYR A 1 84 ? -36.138 1.590 48.380 1.00 78.50 84 TYR A C 1
ATOM 612 O O . TYR A 1 84 ? -35.545 1.956 47.365 1.00 78.50 84 TYR A O 1
ATOM 620 N N . PHE A 1 85 ? -35.703 0.556 49.106 1.00 73.12 85 PHE A N 1
ATOM 621 C CA . PHE A 1 85 ? -34.477 -0.199 48.817 1.00 73.12 85 PHE A CA 1
ATOM 622 C C . PHE A 1 85 ? -34.421 -0.779 47.385 1.00 73.12 85 PHE A C 1
ATOM 624 O O . PHE A 1 85 ? -33.415 -0.565 46.709 1.00 73.12 85 PHE A O 1
ATOM 631 N N . PRO A 1 86 ? -35.498 -1.380 46.832 1.00 65.56 86 PRO A N 1
ATOM 632 C CA . PRO A 1 86 ? -35.485 -1.898 45.458 1.00 65.56 86 PRO A CA 1
ATOM 633 C C . PRO A 1 86 ? -35.290 -0.805 44.394 1.00 65.56 86 PRO A C 1
ATOM 635 O O . PRO A 1 86 ? -34.786 -1.059 43.300 1.00 65.56 86 PRO A O 1
ATOM 638 N N . GLN A 1 87 ? -35.680 0.438 44.699 1.00 66.12 87 GLN A N 1
ATOM 639 C CA . GLN A 1 87 ? -35.488 1.564 43.787 1.00 66.12 87 GLN A CA 1
ATOM 640 C C . GLN A 1 87 ? -34.020 2.016 43.760 1.00 66.12 87 GLN A C 1
ATOM 642 O O . GLN A 1 87 ? -33.549 2.454 42.709 1.00 66.12 87 GLN A O 1
ATOM 647 N N . LEU A 1 88 ? -33.271 1.839 44.857 1.00 62.75 88 LEU A N 1
ATOM 648 C CA . LEU A 1 88 ? -31.835 2.134 44.918 1.00 62.75 88 LEU A CA 1
ATOM 649 C C . LEU A 1 88 ? -31.017 1.177 44.041 1.00 62.75 88 LEU A C 1
ATOM 651 O O . LEU A 1 88 ? -30.139 1.635 43.304 1.00 62.75 88 LEU A O 1
ATOM 655 N N . ASP A 1 89 ? -31.366 -0.111 44.026 1.00 55.12 89 ASP A N 1
ATOM 656 C CA . ASP A 1 89 ? -30.743 -1.097 43.133 1.00 55.12 89 ASP A CA 1
ATOM 657 C C . ASP A 1 89 ? -31.033 -0.792 41.659 1.00 55.12 89 ASP A C 1
ATOM 659 O O . ASP A 1 89 ? -30.155 -0.931 40.806 1.00 55.12 89 ASP A O 1
ATOM 663 N N . SER A 1 90 ? -32.231 -0.287 41.341 1.00 59.31 90 SER A N 1
ATOM 664 C CA . SER A 1 90 ? -32.564 0.131 39.973 1.00 59.31 90 SER A CA 1
ATOM 665 C C . SER A 1 90 ? -31.721 1.325 39.502 1.00 59.31 90 SER A C 1
ATOM 667 O O . SER A 1 90 ? -31.290 1.354 38.348 1.00 59.31 90 SER A O 1
ATOM 669 N N . ILE A 1 91 ? -31.408 2.273 40.396 1.00 58.59 91 ILE A N 1
ATOM 670 C CA . ILE A 1 91 ? -30.572 3.445 40.097 1.00 58.59 91 ILE A CA 1
ATOM 671 C C . ILE A 1 91 ? -29.104 3.033 39.950 1.00 58.59 91 ILE A C 1
ATOM 673 O O . ILE A 1 91 ? -28.432 3.482 39.018 1.00 58.59 91 ILE A O 1
ATOM 677 N N . GLN A 1 92 ? -28.604 2.136 40.807 1.00 61.09 92 GLN A N 1
ATOM 678 C CA . GLN A 1 92 ? -27.256 1.585 40.656 1.00 61.09 92 GLN A CA 1
ATOM 679 C C . GLN A 1 92 ? -27.126 0.766 39.369 1.00 61.09 92 GLN A C 1
ATOM 681 O O . GLN A 1 92 ? -26.225 1.038 38.575 1.00 61.09 92 GLN A O 1
ATOM 686 N N . ALA A 1 93 ? -28.061 -0.143 39.083 1.00 62.44 93 ALA A N 1
ATOM 687 C CA . ALA A 1 93 ? -28.070 -0.918 37.844 1.00 62.44 93 ALA A CA 1
ATOM 688 C C . ALA A 1 93 ? -28.168 -0.021 36.597 1.00 62.44 93 ALA A C 1
ATOM 690 O O . ALA A 1 93 ? -27.505 -0.281 35.589 1.00 62.44 93 ALA A O 1
ATOM 691 N N . PHE A 1 94 ? -28.946 1.065 36.659 1.00 59.25 94 PHE A N 1
ATOM 692 C CA . PHE A 1 94 ? -29.039 2.041 35.576 1.00 59.25 94 PHE A CA 1
ATOM 693 C C . PHE A 1 94 ? -27.730 2.824 35.400 1.00 59.25 94 PHE A C 1
ATOM 695 O O . PHE A 1 94 ? -27.229 2.926 34.280 1.00 59.25 94 PHE A O 1
ATOM 702 N N . SER A 1 95 ? -27.119 3.307 36.487 1.00 58.44 95 SER A N 1
ATOM 703 C CA . SER A 1 95 ? -25.843 4.038 36.433 1.00 58.44 95 SER A CA 1
ATOM 704 C C . SER A 1 95 ? -24.687 3.178 35.907 1.00 58.44 95 SER A C 1
ATOM 706 O O . SER A 1 95 ? -23.895 3.650 35.089 1.00 58.44 95 SER A O 1
ATOM 708 N N . VAL A 1 96 ? -24.634 1.894 36.282 1.00 70.12 96 VAL A N 1
ATOM 709 C CA . VAL A 1 96 ? -23.647 0.937 35.765 1.00 70.12 96 VAL A CA 1
ATOM 710 C C . VAL A 1 96 ? -23.861 0.715 34.269 1.00 70.12 96 VAL A C 1
ATOM 712 O O . VAL A 1 96 ? -22.913 0.852 33.500 1.00 70.12 96 VAL A O 1
ATOM 715 N N . ARG A 1 97 ? -25.103 0.480 33.818 1.00 60.41 97 ARG A N 1
ATOM 716 C CA . ARG A 1 97 ? -25.415 0.317 32.385 1.00 60.41 97 ARG A CA 1
ATOM 717 C C . ARG A 1 97 ? -25.067 1.557 31.559 1.00 60.41 97 ARG A C 1
ATOM 719 O O . ARG A 1 97 ? -24.540 1.417 30.455 1.00 60.41 97 ARG A O 1
ATOM 726 N N . VAL A 1 98 ? -25.336 2.760 32.071 1.00 68.56 98 VAL A N 1
ATOM 727 C CA . VAL A 1 98 ? -24.976 4.021 31.398 1.00 68.56 98 VAL A CA 1
ATOM 728 C C . VAL A 1 98 ? -23.459 4.166 31.302 1.00 68.56 98 VAL A C 1
ATOM 730 O O . VAL A 1 98 ? -22.950 4.462 30.221 1.00 68.56 98 VAL A O 1
ATOM 733 N N . ARG A 1 99 ? -22.725 3.892 32.388 1.00 69.75 99 ARG A N 1
ATOM 734 C CA . ARG A 1 99 ? -21.260 3.956 32.396 1.00 69.75 99 ARG A CA 1
ATOM 735 C C . ARG A 1 99 ? -20.647 2.948 31.426 1.00 69.75 99 ARG A C 1
ATOM 737 O O . ARG A 1 99 ? -19.773 3.327 30.658 1.00 69.75 99 ARG A O 1
ATOM 744 N N . THR A 1 100 ? -21.143 1.711 31.386 1.00 76.25 100 THR A N 1
ATOM 745 C CA . THR A 1 100 ? -20.671 0.697 30.430 1.00 76.25 100 THR A CA 1
ATOM 746 C C . THR A 1 100 ? -20.918 1.127 28.986 1.00 76.25 100 THR A C 1
ATOM 748 O O . THR A 1 100 ? -20.005 1.034 28.176 1.00 76.25 100 THR A O 1
ATOM 751 N N . ARG A 1 101 ? -22.104 1.663 28.655 1.00 76.88 101 ARG A N 1
ATOM 752 C CA . ARG A 1 101 ? -22.382 2.191 27.305 1.00 76.88 101 ARG A CA 1
ATOM 753 C C . ARG A 1 101 ? -21.463 3.354 26.935 1.00 76.88 101 ARG A C 1
ATOM 755 O O . ARG A 1 101 ? -20.940 3.381 25.831 1.00 76.88 101 ARG A O 1
ATOM 762 N N . GLN A 1 102 ? -21.230 4.288 27.857 1.00 83.06 102 GLN A N 1
ATOM 763 C CA . GLN A 1 102 ? -20.296 5.394 27.631 1.00 83.06 102 GLN A CA 1
ATOM 764 C C . GLN A 1 102 ? -18.859 4.900 27.428 1.00 83.06 102 GLN A C 1
ATOM 766 O O . GLN A 1 102 ? -18.160 5.413 26.560 1.00 83.06 102 GLN A O 1
ATOM 771 N N . THR A 1 103 ? -18.412 3.905 28.200 1.00 83.62 103 THR A N 1
ATOM 772 C CA . THR A 1 103 ? -17.085 3.301 28.033 1.00 83.62 103 THR A CA 1
ATOM 773 C C . THR A 1 103 ? -16.963 2.563 26.704 1.00 83.62 103 THR A C 1
ATOM 775 O O . THR A 1 103 ? -15.937 2.711 26.052 1.00 83.62 103 THR A O 1
ATOM 778 N N . LEU A 1 104 ? -17.995 1.826 26.282 1.00 90.38 104 LEU A N 1
ATOM 779 C CA . LEU A 1 104 ? -18.015 1.156 24.979 1.00 90.38 104 LEU A CA 1
ATOM 780 C C . LEU A 1 104 ? -17.941 2.168 23.833 1.00 90.38 104 LEU A C 1
ATOM 782 O O . LEU A 1 104 ? -17.043 2.065 23.010 1.00 90.38 104 LEU A O 1
ATOM 786 N N . ASN A 1 105 ? -18.773 3.213 23.853 1.00 89.56 105 ASN A N 1
ATOM 787 C CA . ASN A 1 105 ? -18.730 4.259 22.828 1.00 89.56 105 ASN A CA 1
ATOM 788 C C . ASN A 1 105 ? -17.355 4.948 22.757 1.00 89.56 105 ASN A C 1
ATOM 790 O O . ASN A 1 105 ? -16.852 5.209 21.670 1.00 89.56 105 ASN A O 1
ATOM 794 N N . ARG A 1 106 ? -16.726 5.223 23.910 1.00 87.88 106 ARG A N 1
ATOM 795 C CA . ARG A 1 106 ? -15.363 5.781 23.953 1.00 87.88 106 ARG A CA 1
ATOM 796 C C . ARG A 1 106 ? -14.322 4.801 23.420 1.00 87.88 106 ARG A C 1
ATOM 798 O O . ARG A 1 106 ? -13.376 5.227 22.773 1.00 87.88 106 ARG A O 1
ATOM 805 N N . ALA A 1 107 ? -14.468 3.511 23.707 1.00 92.31 107 ALA A N 1
ATOM 806 C CA . ALA A 1 107 ? -13.571 2.491 23.182 1.00 92.31 107 ALA A CA 1
ATOM 807 C C . ALA A 1 107 ? -13.686 2.386 21.654 1.00 92.31 107 ALA A C 1
ATOM 809 O O . ALA A 1 107 ? -12.657 2.313 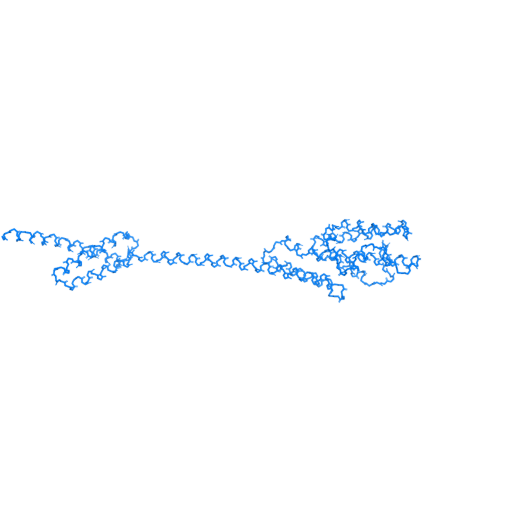20.990 1.00 92.31 107 ALA A O 1
ATOM 810 N N . ASP A 1 108 ? -14.900 2.460 21.104 1.00 94.69 108 ASP A N 1
ATOM 811 C CA . ASP A 1 108 ? -15.136 2.470 19.656 1.00 94.69 108 ASP A CA 1
ATOM 812 C C . ASP A 1 108 ? -14.538 3.719 18.989 1.00 94.69 108 ASP A C 1
ATOM 814 O O . ASP A 1 108 ? -13.894 3.617 17.945 1.00 94.69 108 ASP A O 1
ATOM 818 N N . GLU A 1 109 ? -14.682 4.891 19.616 1.00 95.50 109 GLU A N 1
ATOM 819 C CA . GLU A 1 109 ? -14.077 6.144 19.148 1.00 95.50 109 GLU A CA 1
ATOM 820 C C . GLU A 1 109 ? -12.541 6.073 19.147 1.00 95.50 109 GLU A C 1
ATOM 822 O O . GLU A 1 109 ? -11.900 6.395 18.146 1.00 95.50 109 GLU A O 1
ATOM 827 N N . ILE A 1 110 ? -11.942 5.588 20.239 1.00 94.12 110 ILE A N 1
ATOM 828 C CA . ILE A 1 110 ? -10.489 5.394 20.337 1.00 94.12 110 ILE A CA 1
ATOM 829 C C . ILE A 1 110 ? -10.018 4.376 19.294 1.00 94.12 110 ILE A C 1
ATOM 831 O O . ILE A 1 110 ? -9.000 4.591 18.639 1.00 94.12 110 ILE A O 1
ATOM 835 N N . LEU A 1 111 ? -10.756 3.280 19.100 1.00 94.75 111 LEU A N 1
ATOM 836 C CA . LEU A 1 111 ? -10.418 2.267 18.105 1.00 94.75 111 LEU A CA 1
ATOM 837 C C . LEU A 1 111 ? -10.449 2.853 16.688 1.00 94.75 111 LEU A C 1
ATOM 839 O O . LEU A 1 111 ? -9.556 2.558 15.895 1.00 94.75 111 LEU A O 1
ATOM 843 N N . ALA A 1 112 ? -11.429 3.702 16.372 1.00 96.06 112 ALA A N 1
ATOM 844 C CA . ALA A 1 112 ? -11.495 4.398 15.091 1.00 96.06 112 ALA A CA 1
ATOM 845 C C . ALA A 1 112 ? -10.277 5.315 14.875 1.00 96.06 112 ALA A C 1
ATOM 847 O O . ALA A 1 112 ? -9.631 5.225 13.830 1.00 96.06 112 ALA A O 1
ATOM 848 N N . GLN A 1 113 ? -9.899 6.111 15.882 1.00 94.94 113 GLN A N 1
ATOM 849 C CA . GLN A 1 113 ? -8.713 6.977 15.822 1.00 94.94 113 GLN A CA 1
ATOM 850 C C . GLN A 1 113 ? -7.415 6.173 15.648 1.00 94.94 113 GLN A C 1
ATOM 852 O O . GLN A 1 113 ? -6.550 6.545 14.858 1.00 94.94 113 GLN A O 1
ATOM 857 N N . VAL A 1 114 ? -7.279 5.036 16.340 1.00 95.75 114 VAL A N 1
ATOM 858 C CA . VAL A 1 114 ? -6.110 4.152 16.197 1.00 95.75 114 VAL A CA 1
ATOM 859 C C . VAL A 1 114 ? -6.029 3.560 14.788 1.00 95.75 114 VAL A C 1
ATOM 861 O O . VAL A 1 114 ? -4.939 3.518 14.219 1.00 95.75 114 VAL A O 1
ATOM 864 N N . LYS A 1 115 ? -7.156 3.147 14.190 1.00 97.44 115 LYS A N 1
ATOM 865 C CA . LYS A 1 115 ? -7.185 2.660 12.799 1.00 97.44 115 LYS A CA 1
ATOM 866 C C . LYS A 1 115 ? -6.764 3.742 11.807 1.00 97.44 115 LYS A C 1
ATOM 868 O O . LYS A 1 115 ? -5.980 3.460 10.904 1.00 97.44 115 LYS A O 1
ATOM 873 N N . GLU A 1 116 ? -7.254 4.966 11.985 1.00 97.31 116 GLU A N 1
ATOM 874 C CA . GLU A 1 116 ? -6.897 6.106 11.136 1.00 97.31 116 GLU A CA 1
ATOM 875 C C . GLU A 1 116 ? -5.399 6.431 11.229 1.00 97.31 116 GLU A C 1
ATOM 877 O O . GLU A 1 116 ? -4.719 6.545 10.207 1.00 97.31 116 GLU A O 1
ATOM 882 N N . LEU A 1 117 ? -4.852 6.486 12.448 1.00 96.56 117 LEU A N 1
ATOM 883 C CA . LEU A 1 117 ? -3.423 6.707 12.680 1.00 96.56 117 LEU A CA 1
ATOM 884 C C . LEU A 1 117 ? -2.558 5.582 12.099 1.00 96.56 117 LEU A C 1
ATOM 886 O O . LEU A 1 117 ? -1.524 5.859 11.487 1.00 96.56 117 LEU A O 1
ATOM 890 N N . ALA A 1 118 ? -2.980 4.323 12.249 1.00 97.25 118 ALA A N 1
ATOM 891 C CA . ALA A 1 118 ? -2.284 3.177 11.671 1.00 97.25 118 ALA A CA 1
ATOM 892 C C . ALA A 1 118 ? -2.252 3.257 10.137 1.00 97.25 118 ALA A C 1
ATOM 894 O O . ALA A 1 118 ? -1.199 3.050 9.532 1.00 97.25 118 ALA A O 1
ATOM 895 N N . LEU A 1 119 ? -3.373 3.622 9.506 1.00 98.00 119 LEU A N 1
ATOM 896 C CA . LEU A 1 119 ? -3.453 3.802 8.057 1.00 98.00 119 LEU A CA 1
ATOM 897 C C . LEU A 1 119 ? -2.563 4.957 7.570 1.00 98.00 119 LEU A C 1
ATOM 899 O O . LEU A 1 119 ? -1.849 4.808 6.576 1.00 98.00 119 LEU A O 1
ATOM 903 N N . LEU A 1 120 ? -2.557 6.092 8.277 1.00 97.25 120 LEU A N 1
ATOM 904 C CA . LEU A 1 120 ? -1.713 7.246 7.950 1.00 97.25 120 LEU A CA 1
ATOM 905 C C . LEU A 1 120 ? -0.216 6.924 8.085 1.00 97.25 120 LEU A C 1
ATOM 907 O O . LEU A 1 120 ? 0.593 7.292 7.224 1.00 97.25 120 LEU A O 1
ATOM 911 N N . SER A 1 121 ? 0.151 6.206 9.148 1.00 97.56 121 SER A N 1
ATOM 912 C CA . SER A 1 121 ? 1.517 5.733 9.365 1.00 97.56 121 SER A CA 1
ATOM 913 C C . SER A 1 121 ? 1.947 4.770 8.258 1.00 97.56 121 SER A C 1
ATOM 915 O O . SER A 1 121 ? 3.002 4.966 7.653 1.00 97.56 121 SER A O 1
ATOM 917 N N . ALA A 1 122 ? 1.101 3.796 7.909 1.00 98.00 122 ALA A N 1
ATOM 918 C CA . ALA A 1 122 ? 1.368 2.868 6.816 1.00 98.00 122 ALA A CA 1
ATOM 919 C C . ALA A 1 122 ? 1.544 3.586 5.473 1.00 98.00 122 ALA A C 1
ATOM 921 O O . ALA A 1 122 ? 2.511 3.314 4.765 1.00 98.00 122 ALA A O 1
ATOM 922 N N . LYS A 1 123 ? 0.677 4.558 5.150 1.00 96.94 123 LYS A N 1
ATOM 923 C CA . LYS A 1 123 ? 0.802 5.379 3.935 1.00 96.94 123 LYS A CA 1
ATOM 924 C C . LYS A 1 123 ? 2.162 6.077 3.859 1.00 96.94 123 LYS A C 1
ATOM 926 O O . LYS A 1 123 ? 2.818 6.032 2.821 1.00 96.94 123 LYS A O 1
ATOM 931 N N . THR A 1 124 ? 2.604 6.676 4.964 1.00 95.94 124 THR A N 1
ATOM 932 C CA . THR A 1 124 ? 3.930 7.310 5.054 1.00 95.94 124 THR A CA 1
ATOM 933 C C . THR A 1 124 ? 5.049 6.297 4.810 1.00 95.94 124 THR A C 1
ATOM 935 O O . THR A 1 124 ? 5.980 6.574 4.058 1.00 95.94 124 THR A O 1
ATOM 938 N N . THR A 1 125 ? 4.948 5.099 5.390 1.00 96.12 125 THR A N 1
ATOM 939 C CA . THR A 1 125 ? 5.948 4.040 5.207 1.00 96.12 125 THR A CA 1
ATOM 940 C C . THR A 1 125 ? 5.998 3.532 3.766 1.00 96.12 125 THR A C 1
ATOM 942 O O . THR A 1 125 ? 7.092 3.423 3.214 1.00 96.12 125 THR A O 1
ATOM 945 N N . TYR A 1 126 ? 4.853 3.294 3.116 1.00 96.06 126 TYR A N 1
ATOM 946 C CA . TYR A 1 126 ? 4.815 2.903 1.701 1.00 96.06 126 TYR A CA 1
ATOM 947 C C . TYR A 1 126 ? 5.438 3.973 0.797 1.00 96.06 126 TYR A C 1
ATOM 949 O O . TYR A 1 126 ? 6.226 3.638 -0.087 1.00 96.06 126 TYR A O 1
ATOM 957 N N . ASN A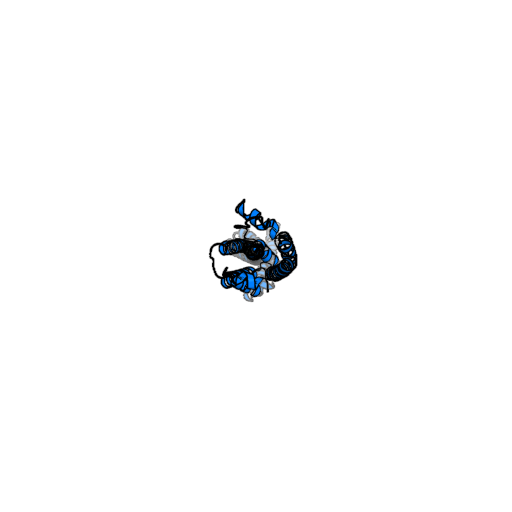 1 127 ? 5.141 5.253 1.049 1.00 91.94 127 ASN A N 1
ATOM 958 C CA . ASN A 1 127 ? 5.716 6.377 0.308 1.00 91.94 127 ASN A CA 1
ATOM 959 C C . ASN A 1 127 ? 7.244 6.460 0.517 1.00 91.94 127 ASN A C 1
ATOM 961 O O . ASN A 1 127 ? 8.014 6.512 -0.444 1.00 91.94 127 ASN A O 1
ATOM 965 N N . ASN A 1 128 ? 7.717 6.350 1.759 1.00 92.19 128 ASN A N 1
ATOM 966 C CA . ASN A 1 128 ? 9.152 6.313 2.040 1.00 92.19 128 ASN A CA 1
ATOM 967 C C . ASN A 1 128 ? 9.836 5.127 1.345 1.00 92.19 128 ASN A C 1
ATOM 969 O O . ASN A 1 128 ? 10.900 5.287 0.749 1.00 92.19 128 ASN A O 1
ATOM 973 N N . MET A 1 129 ? 9.220 3.942 1.363 1.00 92.62 129 MET A N 1
ATOM 974 C CA . MET A 1 129 ? 9.757 2.748 0.706 1.00 92.62 129 MET A CA 1
ATOM 975 C C . MET A 1 129 ? 9.856 2.896 -0.813 1.00 92.62 129 MET A C 1
ATOM 977 O O . MET A 1 129 ? 10.850 2.431 -1.389 1.00 92.62 129 MET A O 1
ATOM 981 N N . SER A 1 130 ? 8.862 3.527 -1.450 1.00 89.38 130 SER A N 1
ATOM 982 C CA . SER A 1 130 ? 8.866 3.750 -2.897 1.00 89.38 130 SER A CA 1
ATOM 983 C C . SER A 1 130 ? 9.952 4.728 -3.327 1.00 89.38 130 SER A C 1
ATOM 985 O O . SER A 1 130 ? 10.624 4.490 -4.325 1.00 89.38 130 SER A O 1
ATOM 987 N N . TRP A 1 131 ? 10.191 5.790 -2.556 1.00 86.12 131 TRP A N 1
ATOM 988 C CA . TRP A 1 131 ? 11.231 6.767 -2.891 1.00 86.12 131 TRP A CA 1
ATOM 989 C C . TRP A 1 131 ? 12.638 6.300 -2.513 1.00 86.12 131 TRP A C 1
ATOM 991 O O . TRP A 1 131 ? 13.582 6.517 -3.273 1.00 86.12 131 TRP A O 1
ATOM 1001 N N . ALA A 1 132 ? 12.789 5.577 -1.401 1.00 82.31 132 ALA A N 1
ATOM 1002 C CA . ALA A 1 132 ? 14.085 5.071 -0.950 1.00 82.31 132 ALA A CA 1
ATOM 1003 C C . ALA A 1 132 ? 14.725 4.060 -1.922 1.00 82.31 132 ALA A C 1
ATOM 1005 O O . ALA A 1 132 ? 15.919 3.797 -1.831 1.00 82.31 132 ALA A O 1
ATOM 1006 N N . ASN A 1 133 ? 13.960 3.463 -2.847 1.00 65.38 133 ASN A N 1
ATOM 1007 C CA . ASN A 1 133 ? 14.494 2.514 -3.836 1.00 65.38 133 ASN A CA 1
ATOM 1008 C C . ASN A 1 133 ? 15.441 3.153 -4.850 1.00 65.38 133 ASN A C 1
ATOM 1010 O O . ASN A 1 133 ? 16.287 2.473 -5.418 1.00 65.38 133 ASN A O 1
ATOM 1014 N N . ARG A 1 134 ? 15.335 4.464 -5.049 1.00 73.44 134 ARG A N 1
ATOM 1015 C CA . ARG A 1 134 ? 16.073 5.164 -6.102 1.00 73.44 134 ARG A CA 1
ATOM 1016 C C . ARG A 1 134 ? 17.431 5.690 -5.646 1.00 73.44 134 ARG A C 1
ATOM 1018 O O . ARG A 1 134 ? 18.195 6.177 -6.467 1.00 73.44 134 ARG A O 1
ATOM 1025 N N . ILE A 1 135 ? 17.750 5.566 -4.355 1.00 57.25 135 ILE A N 1
ATOM 1026 C CA . ILE A 1 135 ? 18.980 6.089 -3.738 1.00 57.25 135 ILE A CA 1
ATOM 1027 C C . ILE A 1 135 ? 19.793 4.940 -3.110 1.00 57.25 135 ILE A C 1
ATOM 1029 O O . ILE A 1 135 ? 20.195 5.010 -1.956 1.00 57.25 135 ILE A O 1
ATOM 1033 N N . GLY A 1 136 ? 20.006 3.843 -3.848 1.00 65.75 136 GLY A N 1
ATOM 1034 C CA . GLY A 1 136 ? 20.833 2.721 -3.367 1.00 65.75 136 GLY A CA 1
ATOM 1035 C C . GLY A 1 136 ? 20.260 2.022 -2.127 1.00 65.75 136 GLY A C 1
ATOM 1036 O O . GLY A 1 136 ? 20.969 1.808 -1.146 1.00 65.75 136 GLY A O 1
ATOM 1037 N N . GLY A 1 137 ? 18.959 1.725 -2.151 1.00 81.25 137 GLY A N 1
ATOM 1038 C CA . GLY A 1 137 ? 18.217 1.230 -0.994 1.00 81.25 137 GLY A CA 1
ATOM 1039 C C . GLY A 1 137 ? 18.296 -0.281 -0.733 1.00 81.25 137 GLY A C 1
ATOM 1040 O O . GLY A 1 137 ? 18.982 -1.040 -1.408 1.00 81.25 137 GLY A O 1
ATOM 1041 N N . MET A 1 138 ? 17.524 -0.689 0.276 1.00 90.50 138 MET A N 1
ATOM 1042 C CA . MET A 1 138 ? 17.265 -2.073 0.697 1.00 90.50 138 MET A CA 1
ATOM 1043 C C . MET A 1 138 ? 16.848 -3.002 -0.470 1.00 90.50 138 MET A C 1
ATOM 1045 O O . MET A 1 138 ? 16.122 -2.534 -1.356 1.00 90.50 138 MET A O 1
ATOM 1049 N N . PRO A 1 139 ? 17.223 -4.302 -0.449 1.00 92.62 139 PRO A N 1
ATOM 1050 C CA . PRO A 1 139 ? 16.777 -5.299 -1.429 1.00 92.62 139 PRO A CA 1
ATOM 1051 C C . PRO A 1 139 ? 15.252 -5.334 -1.614 1.00 92.62 139 PRO A C 1
ATOM 1053 O O . PRO A 1 139 ? 14.489 -5.137 -0.664 1.00 92.62 139 PRO A O 1
ATOM 1056 N N . LEU A 1 140 ? 14.789 -5.602 -2.838 1.00 93.06 140 LEU A N 1
ATOM 1057 C CA . LEU A 1 140 ? 13.359 -5.565 -3.173 1.00 93.06 140 LEU A CA 1
ATOM 1058 C C . LEU A 1 140 ? 12.554 -6.644 -2.437 1.00 93.06 140 LEU A C 1
ATOM 1060 O O . LEU A 1 140 ? 11.399 -6.414 -2.079 1.00 93.06 140 LEU A O 1
ATOM 1064 N N . GLU A 1 141 ? 13.172 -7.793 -2.175 1.00 95.25 141 GLU A N 1
ATOM 1065 C CA . GLU A 1 141 ? 12.606 -8.900 -1.408 1.00 95.25 141 GLU A CA 1
ATOM 1066 C C . GLU A 1 141 ? 12.286 -8.466 0.026 1.00 95.25 141 GLU A C 1
ATOM 1068 O O . GLU A 1 141 ? 11.180 -8.688 0.520 1.00 95.25 141 GLU A O 1
ATOM 1073 N N . GLU A 1 142 ? 13.236 -7.797 0.680 1.00 95.25 142 GLU A N 1
ATOM 1074 C CA . GLU A 1 142 ? 13.077 -7.304 2.048 1.00 95.25 142 GLU A CA 1
ATOM 1075 C C . GLU A 1 142 ? 12.010 -6.206 2.109 1.00 95.25 142 GLU A C 1
ATOM 1077 O O . GLU A 1 142 ? 11.142 -6.225 2.983 1.00 95.25 142 GLU A O 1
ATOM 1082 N N . LYS A 1 143 ? 11.983 -5.311 1.113 1.00 93.06 143 LYS A N 1
ATOM 1083 C CA . LYS A 1 143 ? 10.922 -4.304 0.981 1.00 93.06 143 LYS A CA 1
ATOM 1084 C C . LYS A 1 143 ? 9.547 -4.935 0.855 1.00 93.06 143 LYS A C 1
ATOM 1086 O O . LYS A 1 143 ? 8.618 -4.503 1.535 1.00 93.06 143 LYS A O 1
ATOM 1091 N N . GLN A 1 144 ? 9.400 -5.943 0.001 1.00 96.00 144 GLN A N 1
ATOM 1092 C CA . GLN A 1 144 ? 8.126 -6.633 -0.130 1.00 96.00 144 GLN A CA 1
ATOM 1093 C C . GLN A 1 144 ? 7.736 -7.314 1.187 1.00 96.00 144 GLN A C 1
ATOM 1095 O O . GLN A 1 144 ? 6.585 -7.200 1.597 1.00 96.00 144 GLN A O 1
ATOM 1100 N N . GLY A 1 145 ? 8.695 -7.920 1.895 1.00 96.88 145 GLY A N 1
ATOM 1101 C CA . GLY A 1 145 ? 8.471 -8.499 3.219 1.00 96.88 145 GLY A CA 1
ATOM 1102 C C . GLY A 1 145 ? 7.965 -7.482 4.248 1.00 96.88 145 GLY A C 1
ATOM 1103 O O . GLY A 1 145 ? 7.006 -7.764 4.964 1.00 96.88 145 GLY A O 1
ATOM 1104 N N . ILE A 1 146 ? 8.545 -6.277 4.288 1.00 96.69 146 ILE A N 1
ATOM 1105 C CA . ILE A 1 146 ? 8.062 -5.182 5.147 1.00 96.69 146 ILE A CA 1
ATOM 1106 C C . ILE A 1 146 ? 6.650 -4.758 4.732 1.00 96.69 146 ILE A C 1
ATOM 1108 O O . ILE A 1 146 ? 5.780 -4.607 5.590 1.00 96.69 146 ILE A O 1
ATOM 1112 N N . SER A 1 147 ? 6.385 -4.611 3.429 1.00 97.00 147 SER A N 1
ATOM 1113 C CA . SER A 1 147 ? 5.039 -4.283 2.949 1.00 97.00 147 SER A CA 1
ATOM 1114 C C . SER A 1 147 ? 4.015 -5.336 3.371 1.00 97.00 147 SER A C 1
ATOM 1116 O O . SER A 1 147 ? 2.925 -4.964 3.792 1.00 97.00 147 SER A O 1
ATOM 1118 N N . ASP A 1 148 ? 4.340 -6.622 3.261 1.00 98.00 148 ASP A N 1
ATOM 1119 C CA . ASP A 1 148 ? 3.431 -7.716 3.611 1.00 98.00 148 ASP A CA 1
ATOM 1120 C C . ASP A 1 148 ? 3.143 -7.737 5.124 1.00 98.00 148 ASP A C 1
ATOM 1122 O O . ASP A 1 148 ? 2.009 -7.989 5.541 1.00 98.00 148 ASP A O 1
ATOM 1126 N N . GLN A 1 149 ? 4.137 -7.401 5.956 1.00 98.12 149 GLN A N 1
ATOM 1127 C CA . GLN A 1 149 ? 3.956 -7.248 7.404 1.00 98.12 149 GLN A CA 1
ATOM 1128 C C . GLN A 1 149 ? 3.025 -6.081 7.750 1.00 98.12 149 GLN A C 1
ATOM 1130 O O . GLN A 1 149 ? 2.143 -6.241 8.596 1.00 98.12 149 GLN A O 1
ATOM 1135 N N . ILE A 1 150 ? 3.175 -4.929 7.086 1.00 98.12 150 ILE A N 1
ATOM 1136 C CA . ILE A 1 150 ? 2.279 -3.778 7.280 1.00 98.12 150 ILE A CA 1
ATOM 1137 C C . ILE A 1 150 ? 0.850 -4.152 6.866 1.00 98.12 150 ILE A C 1
ATOM 1139 O O . ILE A 1 150 ? -0.087 -3.924 7.631 1.00 98.12 150 ILE A O 1
ATOM 1143 N N . ASP A 1 151 ? 0.672 -4.796 5.708 1.00 98.25 151 ASP A N 1
ATOM 1144 C CA . ASP A 1 151 ? -0.641 -5.245 5.230 1.00 98.25 151 ASP A CA 1
ATOM 1145 C C . ASP A 1 151 ? -1.309 -6.200 6.239 1.00 98.25 151 ASP A C 1
ATOM 1147 O O . ASP A 1 151 ? -2.508 -6.085 6.511 1.00 98.25 151 ASP A O 1
ATOM 1151 N N . ALA A 1 152 ? -0.545 -7.129 6.823 1.00 98.31 152 ALA A N 1
ATOM 1152 C CA . ALA A 1 152 ? -1.038 -8.047 7.847 1.00 98.31 152 ALA A CA 1
ATOM 1153 C C . ALA A 1 152 ? -1.458 -7.312 9.134 1.00 98.31 152 ALA A C 1
ATOM 1155 O O . ALA A 1 152 ? -2.519 -7.606 9.690 1.00 98.31 152 ALA A O 1
ATOM 1156 N N . GLN A 1 153 ? -0.675 -6.322 9.578 1.00 97.62 153 GLN A N 1
ATOM 1157 C CA . GLN A 1 153 ? -1.008 -5.499 10.745 1.00 97.62 153 GLN A CA 1
ATOM 1158 C C . GLN A 1 153 ? -2.284 -4.681 10.516 1.00 97.62 153 GLN A C 1
ATOM 1160 O O . GLN A 1 153 ? -3.191 -4.722 11.349 1.00 97.62 153 GLN A O 1
ATOM 1165 N N . LEU A 1 154 ? -2.417 -4.006 9.370 1.00 98.06 154 LEU A N 1
ATOM 1166 C CA . LEU A 1 154 ? -3.618 -3.228 9.041 1.00 98.06 154 LEU A CA 1
ATOM 1167 C C . LEU A 1 154 ? -4.871 -4.117 8.996 1.00 98.06 154 LEU A C 1
ATOM 1169 O O . LEU A 1 154 ? -5.909 -3.759 9.558 1.00 98.06 154 LEU A O 1
ATOM 1173 N N . LYS A 1 155 ? -4.766 -5.314 8.405 1.00 98.25 155 LYS A N 1
ATOM 1174 C CA . LYS A 1 155 ? -5.856 -6.304 8.404 1.00 98.25 155 LYS A CA 1
ATOM 1175 C C . LYS A 1 155 ? -6.221 -6.762 9.816 1.00 98.25 155 LYS A C 1
ATOM 1177 O O . LYS A 1 155 ? -7.406 -6.905 10.106 1.00 98.25 155 LYS A O 1
ATOM 1182 N N . SER A 1 156 ? -5.242 -6.937 10.708 1.00 97.00 156 SER A N 1
ATOM 1183 C CA . SER A 1 156 ? -5.496 -7.295 12.114 1.00 97.00 156 SER A CA 1
ATOM 1184 C C . SER A 1 156 ? -6.263 -6.207 12.880 1.00 97.00 156 SER A C 1
ATOM 1186 O O . SER A 1 156 ? -7.067 -6.521 13.754 1.00 97.00 156 SER A O 1
ATOM 1188 N N . TYR A 1 157 ? -6.109 -4.937 12.487 1.00 95.94 157 TYR A N 1
ATOM 1189 C CA . TYR A 1 157 ? -6.912 -3.819 12.993 1.00 95.94 157 TYR A CA 1
ATOM 1190 C C . TYR A 1 157 ? -8.283 -3.695 12.309 1.00 95.94 157 TYR A C 1
ATOM 1192 O O . TYR A 1 157 ? -9.048 -2.774 12.599 1.00 95.94 157 TYR A O 1
ATOM 1200 N N . GLY A 1 158 ? -8.637 -4.616 11.410 1.00 97.12 158 GLY A N 1
ATOM 1201 C CA . GLY A 1 158 ? -9.899 -4.595 10.675 1.00 97.12 158 GLY A CA 1
ATOM 1202 C C . GLY A 1 158 ? -10.007 -3.411 9.715 1.00 97.12 158 GLY A C 1
ATOM 1203 O O . GLY A 1 158 ? -11.093 -2.848 9.579 1.00 97.12 158 GLY A O 1
ATOM 1204 N N . ILE A 1 159 ? -8.888 -2.991 9.120 1.00 98.19 159 ILE A N 1
ATOM 1205 C CA . ILE A 1 159 ? -8.860 -2.028 8.014 1.00 98.19 159 ILE A CA 1
ATOM 1206 C C . ILE A 1 159 ? -9.173 -2.778 6.717 1.00 98.19 159 ILE A C 1
ATOM 1208 O O . ILE A 1 159 ? -8.717 -3.905 6.503 1.00 98.19 159 ILE A O 1
ATOM 1212 N N . SER A 1 160 ? -9.987 -2.169 5.859 1.00 98.00 160 SER A N 1
ATOM 1213 C CA . SER A 1 160 ? -10.461 -2.804 4.633 1.00 98.00 160 SER A CA 1
ATOM 1214 C C . SER A 1 160 ? -9.349 -2.929 3.579 1.00 98.00 160 SER A C 1
ATOM 1216 O O . SER A 1 160 ? -8.442 -2.099 3.494 1.00 98.00 160 SER A O 1
ATOM 1218 N N . ASN A 1 161 ? -9.440 -3.937 2.703 1.00 97.31 161 ASN A N 1
ATOM 1219 C CA . ASN A 1 161 ? -8.510 -4.068 1.572 1.00 97.31 161 ASN A CA 1
ATOM 1220 C C . ASN A 1 161 ? -8.583 -2.870 0.609 1.00 97.31 161 ASN A C 1
ATOM 1222 O O . ASN A 1 161 ? -7.605 -2.582 -0.076 1.00 97.31 161 ASN A O 1
ATOM 1226 N N . THR A 1 162 ? -9.722 -2.172 0.546 1.00 97.06 162 THR A N 1
ATOM 1227 C CA . THR A 1 162 ? -9.886 -0.964 -0.272 1.00 97.06 162 THR A CA 1
ATOM 1228 C C . THR A 1 162 ? -9.063 0.199 0.271 1.00 97.06 162 THR A C 1
ATOM 1230 O O . THR A 1 162 ? -8.393 0.871 -0.511 1.00 97.06 162 THR A O 1
ATOM 1233 N N . ASP A 1 163 ? -9.023 0.382 1.593 1.00 97.75 163 ASP A N 1
ATOM 1234 C CA . ASP A 1 163 ? -8.215 1.433 2.226 1.00 97.75 163 ASP A CA 1
ATOM 1235 C C . ASP A 1 163 ? -6.719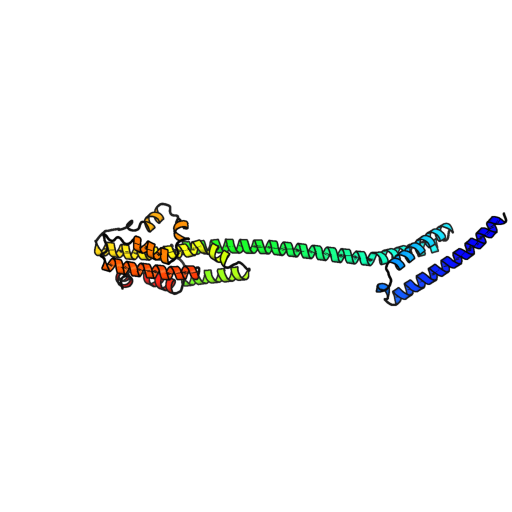 1.130 2.101 1.00 97.75 163 ASP A C 1
ATOM 1237 O O . ASP A 1 163 ? -5.925 2.017 1.787 1.00 97.75 163 ASP A O 1
ATOM 1241 N N . ILE A 1 164 ? -6.338 -0.144 2.262 1.00 97.88 164 ILE A N 1
ATOM 1242 C CA . ILE A 1 164 ? -4.958 -0.604 2.044 1.00 97.88 164 ILE A CA 1
ATOM 1243 C C . ILE A 1 164 ? -4.545 -0.358 0.588 1.00 97.88 164 ILE A C 1
ATOM 1245 O O . ILE A 1 164 ? -3.485 0.212 0.334 1.00 97.88 164 ILE A O 1
ATOM 1249 N N . LYS A 1 165 ? -5.398 -0.720 -0.381 1.00 96.75 165 LYS A N 1
ATOM 1250 C CA . LYS A 1 165 ? -5.161 -0.443 -1.805 1.00 96.75 165 LYS A CA 1
ATOM 1251 C C . LYS A 1 165 ? -4.961 1.048 -2.055 1.00 96.75 165 LYS A C 1
ATOM 1253 O O . LYS A 1 165 ? -3.998 1.419 -2.720 1.00 96.75 165 LYS A O 1
ATOM 1258 N N . HIS A 1 166 ? -5.820 1.893 -1.487 1.00 95.31 166 HIS A N 1
ATOM 1259 C CA . HIS A 1 166 ? -5.704 3.340 -1.622 1.00 95.31 166 HIS A CA 1
ATOM 1260 C C . HIS A 1 166 ? -4.382 3.868 -1.036 1.00 95.31 166 HIS A C 1
ATOM 1262 O O . HIS A 1 166 ? -3.698 4.657 -1.689 1.00 95.31 166 HIS A O 1
ATOM 1268 N N . ALA A 1 167 ? -3.967 3.380 0.139 1.00 96.44 167 ALA A N 1
ATOM 1269 C CA . ALA A 1 167 ? -2.694 3.744 0.764 1.00 96.44 167 ALA A CA 1
ATOM 1270 C C . ALA A 1 167 ? -1.461 3.315 -0.057 1.00 96.44 167 ALA A C 1
ATOM 1272 O O . ALA A 1 167 ? -0.445 4.007 -0.025 1.00 96.44 167 ALA A O 1
ATOM 1273 N N . LYS A 1 168 ? -1.553 2.217 -0.820 1.00 96.06 168 LYS A N 1
ATOM 1274 C CA . LYS A 1 168 ? -0.467 1.688 -1.668 1.00 96.06 168 LYS A CA 1
ATOM 1275 C C . LYS A 1 168 ? -0.459 2.243 -3.097 1.00 96.06 168 LYS A C 1
ATOM 1277 O O . LYS A 1 168 ? 0.436 1.894 -3.862 1.00 96.06 168 LYS A O 1
ATOM 1282 N N . THR A 1 169 ? -1.405 3.108 -3.467 1.00 92.69 169 THR A N 1
ATOM 1283 C CA . THR A 1 169 ? -1.545 3.626 -4.844 1.00 92.69 169 THR A CA 1
ATOM 1284 C C . THR A 1 169 ? -0.242 4.228 -5.375 1.00 92.69 169 THR A C 1
ATOM 1286 O O . THR A 1 169 ? 0.233 3.843 -6.440 1.00 92.69 169 THR A O 1
ATOM 1289 N N . GLU A 1 170 ? 0.374 5.133 -4.611 1.00 90.56 170 GLU A N 1
ATOM 1290 C CA . GLU A 1 170 ? 1.634 5.785 -4.996 1.00 90.56 170 GLU A CA 1
ATOM 1291 C C . GLU A 1 170 ? 2.794 4.786 -5.053 1.00 90.56 170 GLU A C 1
ATOM 1293 O O . GLU A 1 170 ? 3.608 4.826 -5.974 1.00 90.56 170 GLU A O 1
ATOM 1298 N N . TYR A 1 171 ? 2.833 3.854 -4.098 1.00 93.75 171 TYR A N 1
ATOM 1299 C CA . TYR A 1 171 ? 3.854 2.815 -4.029 1.00 93.75 171 TYR A CA 1
ATOM 1300 C C . TYR A 1 171 ? 3.854 1.946 -5.286 1.00 93.75 171 TYR A C 1
ATOM 1302 O O . TYR A 1 171 ? 4.902 1.770 -5.900 1.00 93.75 171 TYR A O 1
ATOM 1310 N N . VAL A 1 172 ? 2.683 1.471 -5.720 1.00 94.19 172 VAL A N 1
ATOM 1311 C CA . VAL A 1 172 ? 2.562 0.641 -6.926 1.00 94.19 172 VAL A CA 1
ATOM 1312 C C . VAL A 1 172 ? 2.814 1.450 -8.196 1.00 94.19 172 VAL A C 1
ATOM 1314 O O . VAL A 1 172 ? 3.531 0.975 -9.072 1.00 94.19 172 VAL A O 1
ATOM 1317 N N . ALA A 1 173 ? 2.307 2.684 -8.287 1.00 91.00 173 ALA A N 1
ATOM 1318 C CA . ALA A 1 173 ? 2.572 3.558 -9.431 1.00 91.00 173 ALA A CA 1
ATOM 1319 C C . ALA A 1 173 ? 4.082 3.755 -9.659 1.00 91.00 173 ALA A C 1
ATOM 1321 O O . ALA A 1 173 ? 4.563 3.735 -10.793 1.00 91.00 173 ALA A O 1
ATOM 1322 N N . LEU A 1 174 ? 4.853 3.875 -8.577 1.00 90.94 174 LEU A N 1
ATOM 1323 C CA . LEU A 1 174 ? 6.304 4.017 -8.654 1.00 90.94 174 LEU A CA 1
ATOM 1324 C C . LEU A 1 174 ? 7.013 2.733 -9.119 1.00 90.94 174 LEU A C 1
ATOM 1326 O O . LEU A 1 174 ? 8.011 2.850 -9.823 1.00 90.94 174 LEU A O 1
ATOM 1330 N N . ILE A 1 175 ? 6.465 1.539 -8.853 1.00 93.38 175 ILE A N 1
ATOM 1331 C CA . ILE A 1 175 ? 6.953 0.279 -9.452 1.00 93.38 175 ILE A CA 1
ATOM 1332 C C . ILE A 1 175 ? 6.800 0.321 -10.976 1.00 93.38 175 ILE A C 1
ATOM 1334 O O . ILE A 1 175 ? 7.734 -0.012 -11.704 1.00 93.38 175 ILE A O 1
ATOM 1338 N N . GLY A 1 176 ? 5.630 0.747 -11.466 1.00 92.19 176 GLY A N 1
ATOM 1339 C CA . GLY A 1 176 ? 5.373 0.888 -12.903 1.00 92.19 176 GLY A CA 1
ATOM 1340 C C . GLY A 1 176 ? 6.330 1.877 -13.561 1.00 92.19 176 GLY A C 1
ATOM 1341 O O . GLY A 1 176 ? 6.848 1.613 -14.646 1.00 92.19 176 GLY A O 1
ATOM 1342 N N . TYR A 1 177 ? 6.634 2.973 -12.862 1.00 89.81 177 TYR A N 1
ATOM 1343 C CA . TYR A 1 177 ? 7.670 3.892 -13.305 1.00 89.81 177 TYR A CA 1
ATOM 1344 C C . TYR A 1 177 ? 9.044 3.229 -13.395 1.00 89.81 177 TYR A C 1
ATOM 1346 O O . TYR A 1 177 ? 9.706 3.361 -14.420 1.00 89.81 177 TYR A O 1
ATOM 1354 N N . ASP A 1 178 ? 9.482 2.541 -12.341 1.00 90.94 178 ASP A N 1
ATOM 1355 C CA . ASP A 1 178 ? 10.828 1.966 -12.288 1.00 90.94 178 ASP A CA 1
ATOM 1356 C C . ASP A 1 178 ? 11.017 0.914 -13.402 1.00 90.94 178 ASP A C 1
ATOM 1358 O O . ASP A 1 178 ? 12.080 0.842 -14.019 1.00 90.94 178 ASP A O 1
ATOM 1362 N N . LEU A 1 179 ? 9.960 0.165 -13.742 1.00 92.69 179 LEU A N 1
ATOM 1363 C CA . LEU A 1 179 ? 9.949 -0.728 -14.904 1.00 92.69 179 LEU A CA 1
ATOM 1364 C C . LEU A 1 179 ? 10.067 0.035 -16.235 1.00 92.69 179 LEU A C 1
ATOM 1366 O O . LEU A 1 179 ? 10.822 -0.372 -17.118 1.00 92.69 179 LEU A O 1
ATOM 1370 N N . GLY A 1 180 ? 9.349 1.151 -16.386 1.00 91.31 180 GLY A N 1
ATOM 1371 C CA . GLY A 1 180 ? 9.465 2.019 -17.562 1.00 91.31 180 GLY A CA 1
ATOM 1372 C C . GLY A 1 180 ? 10.854 2.650 -17.707 1.00 91.31 180 GLY A C 1
ATOM 1373 O O . GLY A 1 180 ? 11.368 2.761 -18.817 1.00 91.31 180 GLY A O 1
ATOM 1374 N N . ALA A 1 181 ? 11.511 2.989 -16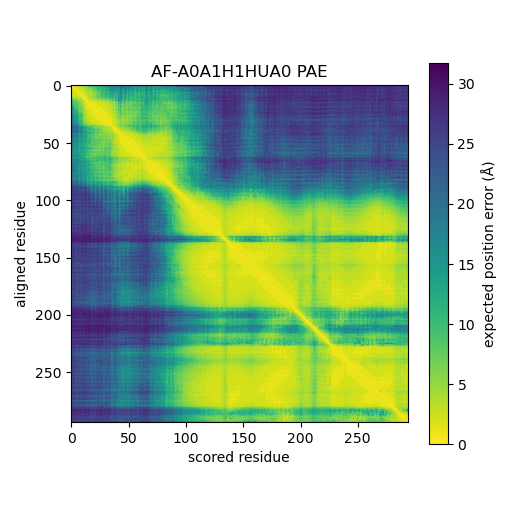.597 1.00 89.19 181 ALA A N 1
ATOM 1375 C CA . ALA A 1 181 ? 12.882 3.493 -16.609 1.00 89.19 181 ALA A CA 1
ATOM 1376 C C . ALA A 1 181 ? 13.883 2.438 -17.114 1.00 89.19 181 ALA A C 1
ATOM 1378 O O . ALA A 1 181 ? 14.808 2.773 -17.849 1.00 89.19 181 ALA A O 1
ATOM 1379 N N . ILE A 1 182 ? 13.684 1.153 -16.791 1.00 91.69 182 ILE A N 1
ATOM 1380 C CA . ILE A 1 182 ? 14.497 0.067 -17.368 1.00 91.69 182 ILE A CA 1
ATOM 1381 C C . ILE A 1 182 ? 14.323 0.018 -18.888 1.00 91.69 182 ILE A C 1
ATOM 1383 O O . ILE A 1 182 ? 15.319 -0.056 -19.609 1.00 91.69 182 ILE A O 1
ATOM 1387 N N . PHE A 1 183 ? 13.080 0.096 -19.379 1.00 93.06 183 PHE A N 1
ATOM 1388 C CA . PHE A 1 183 ? 12.797 0.144 -20.818 1.00 93.06 183 PHE A CA 1
ATOM 1389 C C . PHE A 1 183 ? 13.558 1.275 -21.508 1.00 93.06 183 PHE A C 1
ATOM 1391 O O . PHE A 1 183 ? 14.216 1.057 -22.525 1.00 93.06 183 PHE A O 1
ATOM 1398 N N . GLU A 1 184 ? 13.517 2.467 -20.916 1.00 90.75 184 GLU A N 1
ATOM 1399 C CA . GLU A 1 184 ? 14.241 3.625 -21.420 1.00 90.75 184 GLU A CA 1
ATOM 1400 C C . GLU A 1 184 ? 15.745 3.404 -21.484 1.00 90.75 184 GLU A C 1
ATOM 1402 O O . GLU A 1 184 ? 16.362 3.714 -22.502 1.00 90.75 184 GLU A O 1
ATOM 1407 N N . ILE A 1 185 ? 16.342 2.877 -20.414 1.00 89.62 185 ILE A N 1
ATOM 1408 C CA . ILE A 1 185 ? 17.784 2.643 -20.364 1.00 89.62 185 ILE A CA 1
ATOM 1409 C C . ILE A 1 185 ? 18.197 1.676 -21.476 1.00 89.62 185 ILE A C 1
ATOM 1411 O O . ILE A 1 185 ? 19.150 1.960 -22.201 1.00 89.62 185 ILE A O 1
ATOM 1415 N N . VAL A 1 186 ? 17.455 0.579 -21.661 1.00 91.94 186 VAL A N 1
ATOM 1416 C CA . VAL A 1 186 ? 17.727 -0.409 -22.718 1.00 91.94 186 VAL A CA 1
ATOM 1417 C C . VAL A 1 186 ? 17.620 0.234 -24.103 1.00 91.94 186 VAL A C 1
ATOM 1419 O O . VAL A 1 186 ? 18.517 0.083 -24.933 1.00 91.94 186 VAL A O 1
ATOM 1422 N N . LEU A 1 187 ? 16.541 0.976 -24.353 1.00 91.81 187 LEU A N 1
ATOM 1423 C CA . LEU A 1 187 ? 16.291 1.627 -25.637 1.00 91.81 187 LEU A CA 1
ATOM 1424 C C . LEU A 1 187 ? 17.341 2.704 -25.946 1.00 91.81 187 LEU A C 1
ATOM 1426 O O . LEU A 1 187 ? 17.865 2.776 -27.055 1.00 91.81 187 LEU A O 1
ATOM 1430 N N . SER A 1 188 ? 17.702 3.508 -24.950 1.00 89.31 188 SER A N 1
ATOM 1431 C CA . SER A 1 188 ? 18.750 4.527 -25.031 1.00 89.31 188 SER A CA 1
ATOM 1432 C C . SER A 1 188 ? 20.118 3.916 -25.347 1.00 89.31 188 SER A C 1
ATOM 1434 O O . SER A 1 188 ? 20.816 4.389 -26.247 1.00 89.31 188 SER A O 1
ATOM 1436 N N . GLN A 1 189 ? 20.489 2.822 -24.670 1.00 88.62 189 GLN A N 1
ATOM 1437 C CA . GLN A 1 189 ? 21.724 2.083 -24.950 1.00 88.62 189 GLN A CA 1
ATOM 1438 C C . GLN A 1 189 ? 21.732 1.505 -26.369 1.00 88.62 189 GLN A C 1
ATOM 1440 O O . GLN A 1 189 ? 22.748 1.594 -27.064 1.00 88.62 189 GLN A O 1
ATOM 1445 N N . TYR A 1 190 ? 20.602 0.963 -26.830 1.00 91.12 190 TYR A N 1
ATOM 1446 C CA . TYR A 1 190 ? 20.458 0.474 -28.200 1.00 91.12 190 TYR A CA 1
ATOM 1447 C C . TYR A 1 190 ? 20.680 1.590 -29.225 1.00 91.12 190 TYR A C 1
ATOM 1449 O O . TYR A 1 190 ? 21.521 1.458 -30.114 1.00 91.12 190 TYR A O 1
ATOM 1457 N N . VAL A 1 191 ? 19.983 2.719 -29.075 1.00 90.25 191 VAL A N 1
ATOM 1458 C CA . VAL A 1 191 ? 20.091 3.846 -30.013 1.00 90.25 191 VAL A CA 1
ATOM 1459 C C . VAL A 1 191 ? 21.504 4.436 -30.003 1.00 90.25 191 VAL A C 1
ATOM 1461 O O . VAL A 1 191 ? 22.071 4.717 -31.060 1.00 90.25 191 VAL A O 1
ATOM 1464 N N . SER A 1 192 ? 22.104 4.577 -28.819 1.00 89.12 192 SER A N 1
ATOM 1465 C CA . SER A 1 192 ? 23.476 5.065 -28.660 1.00 89.12 192 SER A CA 1
ATOM 1466 C C . SER A 1 192 ? 24.494 4.148 -29.347 1.00 89.12 192 SER A C 1
ATOM 1468 O O . SER A 1 192 ? 25.362 4.631 -30.075 1.00 89.12 192 SER A O 1
ATOM 1470 N N . SER A 1 193 ? 24.370 2.827 -29.171 1.00 89.69 193 SER A N 1
ATOM 1471 C CA . SER A 1 193 ? 25.303 1.850 -29.750 1.00 89.69 193 SER A CA 1
ATOM 1472 C C . SER A 1 193 ? 25.132 1.662 -31.260 1.00 89.69 193 SER A C 1
ATOM 1474 O O . SER A 1 193 ? 26.127 1.490 -31.960 1.00 89.69 193 SER A O 1
ATOM 1476 N N . THR A 1 194 ? 23.902 1.748 -31.771 1.00 88.88 194 THR A N 1
ATOM 1477 C CA . THR A 1 194 ? 23.599 1.507 -33.192 1.00 88.88 194 THR A CA 1
ATOM 1478 C C . THR A 1 194 ? 23.835 2.746 -34.056 1.00 88.88 194 THR A C 1
ATOM 1480 O O . THR A 1 194 ? 24.376 2.646 -35.154 1.00 88.88 194 THR A O 1
ATOM 1483 N N . ILE A 1 195 ? 23.455 3.930 -33.566 1.00 84.69 195 ILE A N 1
ATOM 1484 C CA . ILE A 1 195 ? 23.444 5.173 -34.362 1.00 84.69 195 ILE A CA 1
ATOM 1485 C C . ILE A 1 195 ? 24.612 6.094 -33.988 1.00 84.69 195 ILE A C 1
ATOM 1487 O O . ILE A 1 195 ? 24.924 7.042 -34.705 1.00 84.69 195 ILE A O 1
ATOM 1491 N N . GLY A 1 196 ? 25.282 5.840 -32.861 1.00 85.12 196 GLY A N 1
ATOM 1492 C CA . GLY A 1 196 ? 26.369 6.689 -32.373 1.00 85.12 196 GLY A CA 1
ATOM 1493 C C . GLY A 1 196 ? 25.897 8.037 -31.817 1.00 85.12 196 GLY A C 1
ATOM 1494 O O . GLY A 1 196 ? 26.710 8.951 -31.647 1.00 85.12 196 GLY A O 1
ATOM 1495 N N . VAL A 1 197 ? 24.597 8.190 -31.524 1.00 82.19 197 VAL A N 1
ATOM 1496 C CA . VAL A 1 197 ? 24.052 9.394 -30.882 1.00 82.19 197 VAL A CA 1
ATOM 1497 C C . VAL A 1 197 ? 24.522 9.422 -29.432 1.00 82.19 197 VAL A C 1
ATOM 1499 O O . VAL A 1 197 ? 24.018 8.696 -28.577 1.00 82.19 197 VAL A O 1
ATOM 1502 N N . LYS A 1 198 ? 25.503 10.281 -29.143 1.00 73.62 198 LYS A N 1
ATOM 1503 C CA . LYS A 1 198 ? 25.972 10.506 -27.776 1.00 73.62 198 LYS A CA 1
ATOM 1504 C C . LYS A 1 198 ? 24.901 11.273 -27.011 1.00 73.62 198 LYS A C 1
ATOM 1506 O O . LYS A 1 198 ? 24.676 12.448 -27.281 1.00 73.62 198 LYS A O 1
ATOM 1511 N N . ASN A 1 199 ? 24.312 10.603 -26.026 1.00 68.19 199 ASN A N 1
ATOM 1512 C CA . ASN A 1 199 ? 23.320 11.147 -25.103 1.00 68.19 199 ASN A CA 1
ATOM 1513 C C . ASN A 1 199 ? 21.930 11.369 -25.735 1.00 68.19 199 ASN A C 1
ATOM 1515 O O . ASN A 1 199 ? 21.490 12.505 -25.899 1.00 68.19 199 ASN A O 1
ATOM 1519 N N . PRO A 1 200 ? 21.194 10.287 -26.042 1.00 67.31 200 PRO A N 1
ATOM 1520 C CA . PRO A 1 200 ? 19.805 10.367 -26.498 1.00 67.31 200 PRO A CA 1
ATOM 1521 C C . PRO A 1 200 ? 18.820 10.820 -25.393 1.00 67.31 200 PRO A C 1
ATOM 1523 O O . PRO A 1 200 ? 17.617 10.576 -25.483 1.00 67.31 200 PRO A O 1
ATOM 1526 N N . SER A 1 201 ? 19.308 11.467 -24.329 1.00 61.72 201 SER A N 1
ATOM 1527 C CA . SER A 1 201 ? 18.489 12.041 -23.263 1.00 61.72 201 SER A CA 1
ATOM 1528 C C . SER A 1 201 ? 17.444 12.983 -23.867 1.00 61.72 201 SER A C 1
ATOM 1530 O O . SER A 1 201 ? 17.805 13.966 -24.515 1.00 61.72 201 SER A O 1
ATOM 1532 N N . GLY A 1 202 ? 16.161 12.671 -23.673 1.00 62.94 202 GLY A N 1
ATOM 1533 C CA . GLY A 1 202 ? 15.041 13.377 -24.303 1.00 62.94 202 GLY A CA 1
ATOM 1534 C C . GLY A 1 202 ? 14.388 12.644 -25.480 1.00 62.94 202 GLY A C 1
ATOM 1535 O O . GLY A 1 202 ? 13.438 13.180 -26.046 1.00 62.94 202 GLY A O 1
ATOM 1536 N N . LEU A 1 203 ? 14.843 11.433 -25.838 1.00 65.00 203 LEU A N 1
ATOM 1537 C CA . LEU A 1 203 ? 14.114 10.577 -26.784 1.00 65.00 203 LEU A CA 1
ATOM 1538 C C . LEU A 1 203 ? 12.739 10.178 -26.255 1.00 65.00 203 LEU A C 1
ATOM 1540 O O . LEU A 1 203 ? 11.784 10.169 -27.027 1.00 65.00 203 LEU A O 1
ATOM 1544 N N . LEU A 1 204 ? 12.640 9.876 -24.959 1.00 68.00 204 LEU A N 1
ATOM 1545 C CA . LEU A 1 204 ? 11.365 9.553 -24.336 1.00 68.00 204 LEU A CA 1
ATOM 1546 C C . LEU A 1 204 ? 10.833 10.778 -23.607 1.00 68.00 204 LEU A C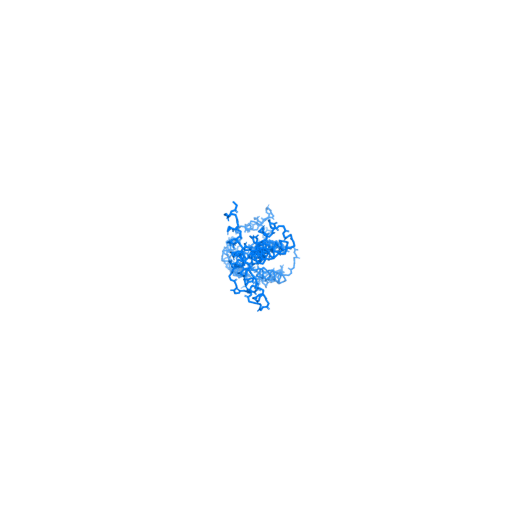 1
ATOM 1548 O O . LEU A 1 204 ? 11.482 11.340 -22.719 1.00 68.00 204 LEU A O 1
ATOM 1552 N N . LYS A 1 205 ? 9.623 11.195 -23.976 1.00 73.00 205 LYS A N 1
ATOM 1553 C CA . LYS A 1 205 ? 8.967 12.348 -23.343 1.00 73.00 205 LYS A CA 1
ATOM 1554 C C . LYS A 1 205 ? 8.734 12.079 -21.863 1.00 73.00 205 LYS A C 1
ATOM 1556 O O . LYS A 1 205 ? 8.945 12.969 -21.038 1.00 73.00 205 LYS A O 1
ATOM 1561 N N . TRP A 1 206 ? 8.388 10.834 -21.549 1.00 69.19 206 TRP A N 1
ATOM 1562 C CA . TRP A 1 206 ? 8.122 10.329 -20.206 1.00 69.19 206 TRP A CA 1
ATOM 1563 C C . TRP A 1 206 ? 9.199 10.698 -19.168 1.00 69.19 206 TRP A C 1
ATOM 1565 O O . TRP A 1 206 ? 8.861 11.120 -18.064 1.00 69.19 206 TRP A O 1
ATOM 1575 N N . SER A 1 207 ? 10.489 10.608 -19.508 1.00 66.81 207 SER A N 1
ATOM 1576 C CA . SER A 1 207 ? 11.587 10.882 -18.565 1.00 66.81 207 SER A CA 1
ATOM 1577 C C . SER A 1 207 ? 11.996 12.348 -18.503 1.00 66.81 207 SER A C 1
ATOM 1579 O O . SER A 1 207 ? 12.478 12.836 -17.482 1.00 66.81 207 SER A O 1
ATOM 1581 N N . SER A 1 208 ? 11.764 13.101 -19.576 1.00 68.19 208 SER A N 1
ATOM 1582 C CA . SER A 1 208 ? 12.001 14.545 -19.573 1.00 68.19 208 SER A CA 1
ATOM 1583 C C . SER A 1 208 ? 11.017 15.288 -18.658 1.00 68.19 208 SER A C 1
ATOM 1585 O O . SER A 1 208 ? 11.404 16.241 -17.978 1.00 68.19 208 SER A O 1
ATOM 1587 N N . GLU A 1 209 ? 9.774 14.802 -18.551 1.00 65.94 209 GLU A N 1
ATOM 1588 C CA . GLU A 1 209 ? 8.766 15.343 -17.629 1.00 65.94 209 GLU A CA 1
ATOM 1589 C C . GLU A 1 209 ? 9.138 15.132 -16.150 1.00 65.94 209 GLU A C 1
ATOM 1591 O O . GLU A 1 209 ? 8.724 15.906 -15.286 1.00 65.94 209 GLU A O 1
ATOM 1596 N N . TRP A 1 210 ? 9.963 14.127 -15.852 1.00 62.91 210 TRP A N 1
ATOM 1597 C CA . TRP A 1 210 ? 10.437 13.818 -14.504 1.00 62.91 210 TRP A CA 1
ATOM 1598 C C . TRP A 1 210 ? 11.447 14.841 -13.969 1.00 62.91 210 TRP A C 1
ATOM 1600 O O . TRP A 1 210 ? 11.381 15.248 -12.806 1.00 62.91 210 TRP A O 1
ATOM 1610 N N . ASN A 1 211 ? 12.395 15.267 -14.809 1.00 54.88 211 ASN A N 1
ATOM 1611 C CA . ASN A 1 211 ? 13.543 16.068 -14.374 1.00 54.88 211 ASN A CA 1
ATOM 1612 C C . ASN A 1 211 ? 13.215 17.550 -14.151 1.00 54.88 211 ASN A C 1
ATOM 1614 O O . ASN A 1 211 ? 13.871 18.196 -13.338 1.00 54.88 211 ASN A O 1
ATOM 1618 N N . ALA A 1 212 ? 12.204 18.100 -14.830 1.00 53.91 212 ALA A N 1
ATOM 1619 C CA . ALA A 1 212 ? 11.966 19.545 -14.820 1.00 53.91 212 ALA A CA 1
ATOM 1620 C C . ALA A 1 212 ? 11.493 20.095 -13.458 1.00 53.91 212 ALA A C 1
ATOM 1622 O O . ALA A 1 212 ? 11.789 21.241 -13.137 1.00 53.91 212 ALA A O 1
ATOM 1623 N N . ASN A 1 213 ? 10.804 19.284 -12.643 1.00 52.00 213 ASN A N 1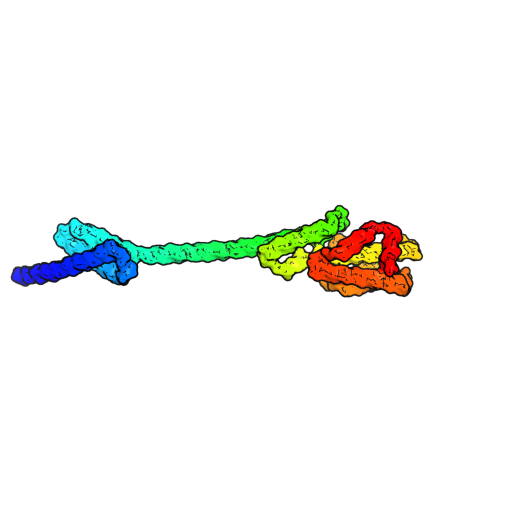
ATOM 1624 C CA . ASN A 1 213 ? 10.215 19.730 -11.369 1.00 52.00 213 ASN A CA 1
ATOM 1625 C C . ASN A 1 213 ? 10.602 18.869 -10.153 1.00 52.00 213 ASN A C 1
ATOM 1627 O O . ASN A 1 213 ? 10.109 19.120 -9.052 1.00 52.00 213 ASN A O 1
ATOM 1631 N N . GLY A 1 214 ? 11.420 17.822 -10.332 1.00 54.91 214 GLY A N 1
ATOM 1632 C CA . GLY A 1 214 ? 11.804 16.890 -9.259 1.00 54.91 214 GLY A CA 1
ATOM 1633 C C . GLY A 1 214 ? 10.625 16.171 -8.582 1.00 54.91 214 GLY A C 1
ATOM 1634 O O . GLY A 1 214 ? 10.787 15.574 -7.519 1.00 54.91 214 GLY A O 1
ATOM 1635 N N . ARG A 1 215 ? 9.424 16.253 -9.166 1.00 58.47 215 ARG A N 1
ATOM 1636 C CA . ARG A 1 215 ? 8.182 15.673 -8.658 1.00 58.47 215 ARG A CA 1
ATOM 1637 C C . ARG A 1 215 ? 7.488 14.946 -9.794 1.00 58.47 215 ARG A C 1
ATOM 1639 O O . ARG A 1 215 ? 7.162 15.543 -10.816 1.00 58.47 215 ARG A O 1
ATOM 1646 N N . VAL A 1 216 ? 7.239 13.662 -9.581 1.00 63.91 216 VAL A N 1
ATOM 1647 C CA . VAL A 1 216 ? 6.409 12.852 -10.469 1.00 63.91 216 VAL A CA 1
ATOM 1648 C C . VAL A 1 216 ? 4.975 13.337 -10.322 1.00 63.91 216 VAL A C 1
ATOM 1650 O O . VAL A 1 216 ? 4.450 13.349 -9.208 1.00 63.91 216 VAL A O 1
ATOM 1653 N N . SER A 1 217 ? 4.323 13.707 -11.425 1.00 66.75 217 SER A N 1
ATOM 1654 C CA . SER A 1 217 ? 2.860 13.750 -11.439 1.00 66.75 217 SER A CA 1
ATOM 1655 C C . SER A 1 217 ? 2.381 12.303 -11.388 1.00 66.75 217 SER A C 1
ATOM 1657 O O . SER A 1 217 ? 2.189 11.650 -12.413 1.00 66.75 217 SER A O 1
ATOM 1659 N N . LEU A 1 218 ? 2.277 11.774 -10.165 1.00 67.69 218 LEU A N 1
ATOM 1660 C CA . LEU A 1 218 ? 1.802 10.417 -9.917 1.00 67.69 218 LEU A CA 1
ATOM 1661 C C . LEU A 1 218 ? 0.407 10.222 -10.501 1.00 67.69 218 LEU A C 1
ATOM 1663 O O . LEU A 1 218 ? 0.090 9.107 -10.877 1.00 67.69 218 LEU A O 1
ATOM 1667 N N . ASP A 1 219 ? -0.365 11.293 -10.676 1.00 68.94 219 ASP A N 1
ATOM 1668 C CA . ASP A 1 219 ? -1.679 11.306 -11.324 1.00 68.94 219 ASP A CA 1
ATOM 1669 C C . ASP A 1 219 ? -1.659 10.717 -12.740 1.00 68.94 219 ASP A C 1
ATOM 1671 O O . ASP A 1 219 ? -2.616 10.065 -13.152 1.00 68.94 219 ASP A O 1
ATOM 1675 N N . LYS A 1 220 ? -0.557 10.894 -13.486 1.00 69.06 220 LYS A N 1
ATOM 1676 C CA . LYS A 1 220 ? -0.417 10.292 -14.818 1.00 69.06 220 LYS A CA 1
ATOM 1677 C C . LYS A 1 220 ? -0.201 8.785 -14.759 1.00 69.06 220 LYS A C 1
ATOM 1679 O O . LYS A 1 220 ? -0.528 8.123 -15.731 1.00 69.06 220 LYS A O 1
ATOM 1684 N N . ILE A 1 221 ? 0.349 8.256 -13.663 1.00 68.31 221 ILE A N 1
ATOM 1685 C CA . ILE A 1 221 ? 0.774 6.851 -13.527 1.00 68.31 221 ILE A CA 1
ATOM 1686 C C . ILE A 1 221 ? -0.203 6.037 -12.674 1.00 68.31 221 ILE A C 1
ATOM 1688 O O . ILE A 1 221 ? -0.443 4.865 -12.949 1.00 68.31 221 ILE A O 1
ATOM 1692 N N . SER A 1 222 ? -0.811 6.657 -11.665 1.00 67.06 222 SER A N 1
ATOM 1693 C CA . SER A 1 222 ? -1.743 6.038 -10.721 1.00 67.06 222 SER A CA 1
ATOM 1694 C C . SER A 1 222 ? -3.033 5.545 -11.384 1.00 67.06 222 SER A C 1
ATOM 1696 O O . SER A 1 222 ? -3.712 4.691 -10.820 1.00 67.06 222 SER A O 1
ATOM 1698 N N . GLY A 1 223 ? -3.338 6.028 -12.594 1.00 67.94 223 GLY A N 1
ATOM 1699 C CA . GLY A 1 223 ? -4.425 5.539 -13.448 1.00 67.94 223 GLY A CA 1
ATOM 1700 C C . GLY A 1 223 ? -3.996 4.592 -14.576 1.00 67.94 223 GLY A C 1
ATOM 1701 O O . GLY A 1 223 ? -4.848 4.159 -15.350 1.00 67.94 223 GLY A O 1
ATOM 1702 N N . ILE A 1 224 ? -2.703 4.279 -14.715 1.00 73.38 224 ILE A N 1
ATOM 1703 C CA . ILE A 1 224 ? -2.210 3.401 -15.782 1.00 73.38 224 ILE A CA 1
ATOM 1704 C C . ILE A 1 224 ? -2.391 1.947 -15.350 1.00 73.38 224 ILE A C 1
ATOM 1706 O O . ILE A 1 224 ? -1.683 1.442 -14.480 1.00 73.38 224 ILE A O 1
ATOM 1710 N N . GLU A 1 225 ? -3.324 1.252 -15.994 1.00 76.50 225 GLU A N 1
ATOM 1711 C CA . GLU A 1 225 ? -3.402 -0.210 -15.949 1.00 76.50 225 GLU A CA 1
ATOM 1712 C C . GLU A 1 225 ? -2.203 -0.835 -16.681 1.00 76.50 225 GLU A C 1
ATOM 1714 O O . GLU A 1 225 ? -1.616 -0.221 -17.572 1.00 76.50 225 GLU A O 1
ATOM 1719 N N . GLY A 1 226 ? -1.827 -2.080 -16.376 1.00 68.62 226 GLY A N 1
ATOM 1720 C CA . GLY A 1 226 ? -0.609 -2.649 -16.968 1.00 68.62 226 GLY A CA 1
ATOM 1721 C C . GLY A 1 226 ? -0.631 -2.793 -18.498 1.00 68.62 226 GLY A C 1
ATOM 1722 O O . GLY A 1 226 ? 0.398 -2.581 -19.142 1.00 68.62 226 GLY A O 1
ATOM 1723 N N . LEU A 1 227 ? -1.800 -3.014 -19.112 1.0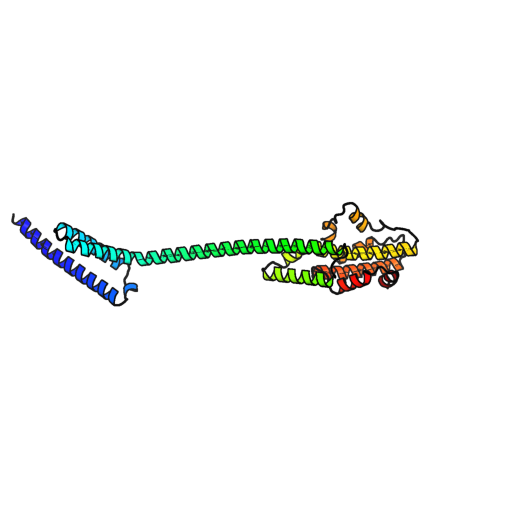0 71.88 227 LEU A N 1
ATOM 1724 C CA . LEU A 1 227 ? -1.961 -2.950 -20.576 1.00 71.88 227 LEU A CA 1
ATOM 1725 C C . LEU A 1 227 ? -1.759 -1.531 -21.131 1.00 71.88 227 LEU A C 1
ATOM 1727 O O . LEU A 1 227 ? -1.229 -1.362 -22.232 1.00 71.88 227 LEU A O 1
ATOM 1731 N N . ALA A 1 228 ? -2.140 -0.506 -20.368 1.00 86.81 228 ALA A N 1
ATOM 1732 C CA . ALA A 1 228 ? -1.895 0.882 -20.734 1.00 86.81 228 ALA A CA 1
ATOM 1733 C C . ALA A 1 228 ? -0.401 1.235 -20.636 1.00 86.81 228 ALA A C 1
ATOM 1735 O O . ALA A 1 228 ? 0.081 1.990 -21.479 1.00 86.81 228 ALA A O 1
ATOM 1736 N N . LEU A 1 229 ? 0.347 0.635 -19.696 1.00 89.75 229 LEU A N 1
ATOM 1737 C CA . LEU A 1 229 ? 1.800 0.816 -19.608 1.00 89.75 229 LEU A CA 1
ATOM 1738 C C . LEU A 1 229 ? 2.511 0.260 -20.847 1.00 89.75 229 LEU A C 1
ATOM 1740 O O . LEU A 1 229 ? 3.304 0.976 -21.448 1.00 89.75 229 LEU A O 1
ATOM 1744 N N . SER A 1 230 ? 2.199 -0.970 -21.279 1.00 93.56 230 SER A N 1
ATOM 1745 C CA . SER A 1 230 ? 2.797 -1.528 -22.508 1.00 93.56 230 SER A CA 1
ATOM 1746 C C . SER A 1 230 ? 2.533 -0.625 -23.718 1.00 93.56 230 SER A C 1
ATOM 1748 O O . SER A 1 230 ? 3.456 -0.264 -24.450 1.00 93.56 230 SER A O 1
ATOM 1750 N N . LYS A 1 231 ? 1.276 -0.199 -23.906 1.00 92.81 231 LYS A N 1
ATOM 1751 C CA . LYS A 1 231 ? 0.899 0.689 -25.013 1.00 92.81 231 LYS A CA 1
ATOM 1752 C C . LYS A 1 231 ? 1.670 2.009 -24.977 1.00 92.81 231 LYS A C 1
ATOM 1754 O O . LYS A 1 231 ? 2.093 2.488 -26.027 1.00 92.81 231 LYS A O 1
ATOM 1759 N N . LEU A 1 232 ? 1.850 2.576 -23.785 1.00 90.31 232 LEU A N 1
ATOM 1760 C CA . LEU A 1 232 ? 2.625 3.793 -23.587 1.00 90.31 232 LEU A CA 1
ATOM 1761 C C . LEU A 1 232 ? 4.092 3.581 -23.979 1.00 90.31 232 LEU A C 1
ATOM 1763 O O . LEU A 1 232 ? 4.595 4.314 -24.824 1.00 90.31 232 LEU A O 1
ATOM 1767 N N . LEU A 1 233 ? 4.747 2.540 -23.461 1.00 92.00 233 LEU A N 1
ATOM 1768 C CA . LEU A 1 233 ? 6.148 2.236 -23.780 1.00 92.00 233 LEU A CA 1
ATOM 1769 C C . LEU A 1 233 ? 6.362 1.996 -25.282 1.00 92.00 233 LEU A C 1
ATOM 1771 O O . LEU A 1 233 ? 7.312 2.513 -25.861 1.00 92.00 233 LEU A O 1
ATOM 1775 N N . LYS A 1 234 ? 5.435 1.291 -25.944 1.00 94.69 234 LYS A N 1
ATOM 1776 C CA . LYS A 1 234 ? 5.455 1.092 -27.403 1.00 94.69 234 LYS A CA 1
ATOM 1777 C C . LYS A 1 234 ? 5.383 2.402 -28.181 1.00 94.69 234 LYS A C 1
ATOM 1779 O O . LYS A 1 234 ? 6.043 2.536 -29.205 1.00 94.69 234 LYS A O 1
ATOM 1784 N N . SER A 1 235 ? 4.584 3.361 -27.711 1.00 92.25 235 SER A N 1
ATOM 1785 C CA . SER A 1 235 ? 4.444 4.663 -28.375 1.00 92.25 235 SER A CA 1
ATOM 1786 C C . SER A 1 235 ? 5.688 5.547 -28.264 1.00 92.25 235 SER A C 1
ATOM 1788 O O . SER A 1 235 ? 5.841 6.476 -29.051 1.00 92.25 235 SER A O 1
ATOM 1790 N N . GLU A 1 236 ? 6.582 5.235 -27.326 1.00 91.06 236 GLU A N 1
ATOM 1791 C CA . GLU A 1 236 ? 7.840 5.950 -27.123 1.00 91.06 236 GLU A CA 1
ATOM 1792 C C . GLU A 1 236 ? 8.997 5.351 -27.955 1.00 91.06 236 GLU A C 1
ATOM 1794 O O . GLU A 1 236 ? 10.090 5.910 -27.969 1.00 91.06 236 GLU A O 1
ATOM 1799 N N . ILE A 1 237 ? 8.787 4.244 -28.686 1.00 93.69 237 ILE A N 1
ATOM 1800 C CA . ILE A 1 237 ? 9.815 3.665 -29.569 1.00 93.69 237 ILE A CA 1
ATOM 1801 C C . ILE A 1 237 ? 10.073 4.629 -30.743 1.00 93.69 237 ILE A C 1
ATOM 1803 O O . ILE A 1 237 ? 9.167 4.878 -31.546 1.00 93.69 237 ILE A O 1
ATOM 1807 N N . PRO A 1 238 ? 11.299 5.158 -30.909 1.00 91.00 238 PRO A N 1
ATOM 1808 C CA . PRO A 1 238 ? 11.601 6.104 -31.967 1.00 91.00 238 PRO A CA 1
ATOM 1809 C C . PRO A 1 238 ? 11.822 5.365 -33.290 1.00 91.00 238 PRO A C 1
ATOM 1811 O O . PRO A 1 238 ? 12.943 5.004 -33.645 1.00 91.00 238 PRO A O 1
ATOM 1814 N N . VAL A 1 239 ? 10.745 5.165 -34.046 1.00 92.38 239 VAL A N 1
ATOM 1815 C CA . VAL A 1 239 ? 10.741 4.446 -35.336 1.00 92.38 239 VAL A CA 1
ATOM 1816 C C . VAL A 1 239 ? 11.683 5.033 -36.398 1.00 92.38 239 VAL A C 1
ATOM 1818 O O . VAL A 1 239 ? 12.010 4.368 -37.371 1.00 92.38 239 VAL A O 1
ATOM 1821 N N . GLN A 1 240 ? 12.145 6.274 -36.230 1.00 90.69 240 GLN A N 1
ATOM 1822 C CA . GLN A 1 240 ? 13.170 6.884 -37.085 1.00 90.69 240 GLN A CA 1
ATOM 1823 C C . GLN A 1 240 ? 14.595 6.369 -36.814 1.00 90.69 240 GLN A C 1
ATOM 1825 O O . GLN A 1 240 ? 15.497 6.604 -37.615 1.00 90.69 240 GLN A O 1
ATOM 1830 N N . TYR A 1 241 ? 14.804 5.722 -35.668 1.00 89.19 241 TYR A N 1
ATOM 1831 C CA . TYR A 1 241 ? 16.096 5.255 -35.161 1.00 89.19 241 TYR A CA 1
ATOM 1832 C C . TYR A 1 241 ? 16.149 3.732 -35.007 1.00 89.19 241 TYR A C 1
ATOM 1834 O O . TYR A 1 241 ? 17.229 3.154 -34.967 1.00 89.19 241 TYR A O 1
ATOM 1842 N N . VAL A 1 242 ? 14.994 3.079 -34.921 1.00 91.69 242 VAL A N 1
ATOM 1843 C CA . VAL A 1 242 ? 14.881 1.634 -34.736 1.00 91.69 242 VAL A CA 1
ATOM 1844 C C . VAL A 1 242 ? 14.221 1.049 -35.976 1.00 91.69 242 VAL A C 1
ATOM 1846 O O . VAL A 1 242 ? 13.158 1.522 -36.381 1.00 91.69 242 VAL A O 1
ATOM 1849 N N . ASP A 1 243 ? 14.847 0.046 -36.591 1.00 95.00 243 ASP A N 1
ATOM 1850 C CA . ASP A 1 243 ? 14.232 -0.651 -37.719 1.00 95.00 243 ASP A CA 1
ATOM 1851 C C . ASP A 1 243 ? 12.981 -1.441 -37.289 1.00 95.00 243 ASP A C 1
ATOM 1853 O O . ASP A 1 243 ? 12.669 -1.575 -36.105 1.00 95.00 243 ASP A O 1
ATOM 1857 N N . ALA A 1 244 ? 12.219 -1.941 -38.262 1.00 95.81 244 ALA A N 1
ATOM 1858 C CA . ALA A 1 244 ? 10.954 -2.611 -37.978 1.00 95.81 244 ALA A CA 1
ATOM 1859 C C . ALA A 1 244 ? 11.113 -3.905 -37.153 1.00 95.81 244 ALA A C 1
ATOM 1861 O O . ALA A 1 244 ? 10.215 -4.228 -36.375 1.00 95.81 244 ALA A O 1
ATOM 1862 N N . ASP A 1 245 ? 12.225 -4.631 -37.308 1.00 95.31 245 ASP A N 1
ATOM 1863 C CA . ASP A 1 245 ? 12.477 -5.886 -36.586 1.00 95.31 245 ASP A CA 1
ATOM 1864 C C . ASP A 1 245 ? 12.833 -5.603 -35.121 1.00 95.31 245 ASP A C 1
ATOM 1866 O O . ASP A 1 245 ? 12.265 -6.189 -34.195 1.00 95.31 245 ASP A O 1
ATOM 1870 N N . ASP A 1 246 ? 13.713 -4.633 -34.887 1.00 94.50 246 ASP A N 1
ATOM 1871 C CA . ASP A 1 246 ? 14.082 -4.220 -33.538 1.00 94.50 246 ASP A CA 1
ATOM 1872 C C . ASP A 1 246 ? 12.934 -3.486 -32.828 1.00 94.50 246 ASP A C 1
ATOM 1874 O O . ASP A 1 246 ? 12.726 -3.689 -31.629 1.00 94.50 246 ASP A O 1
ATOM 1878 N N . ALA A 1 247 ? 12.104 -2.727 -33.551 1.00 95.19 247 ALA A N 1
ATOM 1879 C CA . ALA A 1 247 ? 10.896 -2.114 -32.998 1.00 95.19 247 ALA A CA 1
ATOM 1880 C C . ALA A 1 247 ? 9.896 -3.174 -32.505 1.00 95.19 247 ALA A C 1
ATOM 1882 O O . ALA A 1 247 ? 9.288 -3.003 -31.447 1.00 95.19 247 ALA A O 1
ATOM 1883 N N . ASP A 1 248 ? 9.762 -4.293 -33.219 1.00 95.81 248 ASP A N 1
ATOM 1884 C CA . ASP A 1 248 ? 8.939 -5.429 -32.796 1.00 95.81 248 ASP A CA 1
ATOM 1885 C C . ASP A 1 248 ? 9.512 -6.123 -31.543 1.00 95.81 248 ASP A C 1
ATOM 1887 O O . ASP A 1 248 ? 8.769 -6.432 -30.604 1.00 95.81 248 ASP A O 1
ATOM 1891 N N . LYS A 1 249 ? 10.842 -6.278 -31.442 1.00 95.62 249 LYS A N 1
ATOM 1892 C CA . LYS A 1 249 ? 11.503 -6.780 -30.218 1.00 95.62 249 LYS A CA 1
ATOM 1893 C C . LYS A 1 249 ? 11.266 -5.861 -29.020 1.00 95.62 249 LYS A C 1
ATOM 1895 O O . LYS A 1 249 ? 10.866 -6.341 -27.958 1.00 95.62 249 LYS A O 1
ATOM 1900 N N . PHE A 1 250 ? 11.425 -4.548 -29.185 1.00 95.38 250 PHE A N 1
ATOM 1901 C CA . PHE A 1 250 ? 11.074 -3.580 -28.142 1.00 95.38 250 PHE A CA 1
ATOM 1902 C C . PHE A 1 250 ? 9.581 -3.616 -27.806 1.00 95.38 250 PHE A C 1
ATOM 1904 O O . PHE A 1 250 ? 9.213 -3.501 -26.638 1.00 95.38 250 PHE A O 1
ATOM 1911 N N . GLY A 1 251 ? 8.717 -3.853 -28.794 1.00 95.88 251 GLY A N 1
ATOM 1912 C CA . GLY A 1 251 ? 7.291 -4.070 -28.583 1.00 95.88 251 GLY A CA 1
ATOM 1913 C C . GLY A 1 251 ? 7.003 -5.258 -27.662 1.00 95.88 251 GLY A C 1
ATOM 1914 O O . GLY A 1 251 ? 6.242 -5.116 -26.703 1.00 95.88 251 GLY A O 1
ATOM 1915 N N . ARG A 1 252 ? 7.658 -6.402 -27.893 1.00 96.44 252 ARG A N 1
ATOM 1916 C CA . ARG A 1 252 ? 7.577 -7.574 -27.004 1.00 96.44 252 ARG A CA 1
ATOM 1917 C C . ARG A 1 252 ? 8.129 -7.287 -25.609 1.00 96.44 252 ARG A C 1
ATOM 1919 O O . ARG A 1 252 ? 7.546 -7.723 -24.615 1.00 96.44 252 ARG A O 1
ATOM 1926 N N . PHE A 1 253 ? 9.225 -6.538 -25.516 1.00 95.88 253 PHE A N 1
ATOM 1927 C CA . PHE A 1 253 ? 9.807 -6.152 -24.232 1.00 95.88 253 PHE A CA 1
ATOM 1928 C C . PHE A 1 253 ? 8.864 -5.244 -23.422 1.00 95.88 253 PHE A C 1
ATOM 1930 O O . PHE A 1 253 ? 8.648 -5.476 -22.231 1.00 95.88 253 PHE A O 1
ATOM 1937 N N . ALA A 1 254 ? 8.214 -4.280 -24.080 1.00 95.31 254 ALA A N 1
ATOM 1938 C CA . ALA A 1 254 ? 7.169 -3.447 -23.487 1.00 95.31 254 ALA A CA 1
ATOM 1939 C C . ALA A 1 254 ? 5.957 -4.273 -23.014 1.00 95.31 254 ALA A C 1
ATOM 1941 O O . ALA A 1 254 ? 5.440 -4.031 -21.921 1.00 95.31 254 ALA A O 1
ATOM 1942 N N . ASP A 1 255 ? 5.532 -5.284 -23.782 1.00 96.00 255 ASP A N 1
ATOM 1943 C CA . ASP A 1 255 ? 4.468 -6.207 -23.362 1.00 96.00 255 ASP A CA 1
ATOM 1944 C C . ASP A 1 255 ? 4.855 -7.000 -22.112 1.00 96.00 255 ASP A C 1
ATOM 1946 O O . ASP A 1 255 ? 4.059 -7.088 -21.174 1.00 96.00 255 ASP A O 1
ATOM 1950 N N . LYS A 1 256 ? 6.089 -7.519 -22.056 1.00 96.25 256 LYS A N 1
ATOM 1951 C CA . LYS A 1 256 ? 6.618 -8.220 -20.876 1.00 96.25 256 LYS A CA 1
ATOM 1952 C C . LYS A 1 256 ? 6.554 -7.325 -19.635 1.00 96.25 256 LYS A C 1
ATOM 1954 O O . LYS A 1 256 ? 6.055 -7.760 -18.597 1.00 96.25 256 LYS A O 1
ATOM 1959 N N . ILE A 1 257 ? 6.981 -6.066 -19.750 1.00 95.19 257 ILE A N 1
ATOM 1960 C CA . ILE A 1 257 ? 6.882 -5.075 -18.667 1.00 95.19 257 ILE A CA 1
ATOM 1961 C C . ILE A 1 257 ? 5.421 -4.824 -18.265 1.00 95.19 257 ILE A C 1
ATOM 1963 O O . ILE A 1 257 ? 5.106 -4.825 -17.074 1.00 95.19 257 ILE A O 1
ATOM 1967 N N . GLY A 1 258 ? 4.514 -4.660 -19.231 1.00 94.94 258 GLY A N 1
ATOM 1968 C CA . GLY A 1 258 ? 3.087 -4.451 -18.964 1.00 94.94 258 GLY A CA 1
ATOM 1969 C C . GLY A 1 258 ? 2.429 -5.620 -18.220 1.00 94.94 258 GLY A C 1
ATOM 1970 O O . GLY A 1 258 ? 1.615 -5.400 -17.317 1.00 94.94 258 GLY A O 1
ATOM 1971 N N . VAL A 1 259 ? 2.816 -6.862 -18.534 1.00 96.38 259 VAL A N 1
ATOM 1972 C CA . VAL A 1 259 ? 2.360 -8.069 -17.821 1.00 96.38 259 VAL A CA 1
ATOM 1973 C C . VAL A 1 259 ? 2.895 -8.092 -16.390 1.00 96.38 259 VAL A C 1
ATOM 1975 O O . VAL A 1 259 ? 2.116 -8.276 -15.455 1.00 96.38 259 VAL A O 1
ATOM 1978 N N . ILE A 1 260 ? 4.196 -7.847 -16.196 1.00 96.62 260 ILE A N 1
ATOM 1979 C CA . ILE A 1 260 ? 4.809 -7.783 -14.859 1.00 96.62 260 ILE A CA 1
ATOM 1980 C C . ILE A 1 260 ? 4.114 -6.715 -14.004 1.00 96.62 260 ILE A C 1
ATOM 1982 O O . ILE A 1 260 ? 3.717 -6.985 -12.870 1.00 96.62 260 ILE A O 1
ATOM 1986 N N . TYR A 1 261 ? 3.900 -5.519 -14.556 1.00 95.56 261 TYR A N 1
ATOM 1987 C CA . TYR A 1 261 ? 3.253 -4.430 -13.832 1.00 95.56 261 TYR A CA 1
ATOM 1988 C C . TYR A 1 261 ? 1.781 -4.725 -13.505 1.00 95.56 261 TYR A C 1
ATOM 1990 O O . TYR A 1 261 ? 1.326 -4.425 -12.401 1.00 95.56 261 TYR A O 1
ATOM 1998 N N . SER A 1 262 ? 1.048 -5.380 -14.413 1.00 95.62 262 SER A N 1
ATOM 1999 C CA . SER A 1 262 ? -0.317 -5.864 -14.142 1.00 95.62 262 SER A CA 1
ATOM 2000 C C . SER A 1 262 ? -0.354 -6.780 -12.917 1.00 95.62 262 SER A C 1
ATOM 2002 O O . SER A 1 262 ? -1.208 -6.620 -12.045 1.00 95.62 262 SER A O 1
ATOM 2004 N N . SER A 1 263 ? 0.607 -7.697 -12.803 1.00 96.75 263 SER A N 1
ATOM 2005 C CA . SER A 1 263 ? 0.721 -8.586 -11.644 1.00 96.75 263 SER A CA 1
ATOM 2006 C C . SER A 1 263 ? 1.041 -7.812 -10.358 1.00 96.75 263 SER A C 1
ATOM 2008 O O . SER A 1 263 ? 0.467 -8.102 -9.305 1.00 96.75 263 SER A O 1
ATOM 2010 N N . CYS A 1 264 ? 1.881 -6.774 -10.438 1.00 96.12 264 CYS A N 1
ATOM 2011 C CA . CYS A 1 264 ? 2.155 -5.881 -9.309 1.00 96.12 264 CYS A CA 1
ATOM 2012 C C . CYS A 1 264 ? 0.913 -5.098 -8.855 1.00 96.12 264 CYS A C 1
ATOM 2014 O O . CYS A 1 264 ? 0.703 -4.935 -7.653 1.00 96.12 264 CYS A O 1
ATOM 2016 N N . LEU A 1 265 ? 0.061 -4.651 -9.785 1.00 94.94 265 LEU A N 1
ATOM 2017 C CA . LEU A 1 265 ? -1.209 -3.981 -9.478 1.00 94.94 265 LEU A CA 1
ATOM 2018 C C . LEU A 1 265 ? -2.183 -4.900 -8.735 1.00 94.94 265 LEU A C 1
ATOM 2020 O O . LEU A 1 265 ? -2.849 -4.457 -7.800 1.00 94.94 265 LEU A O 1
ATOM 2024 N N . VAL A 1 266 ? -2.247 -6.180 -9.113 1.00 95.94 266 VAL A N 1
ATOM 2025 C CA . VAL A 1 266 ? -3.089 -7.176 -8.430 1.00 95.94 266 VAL A CA 1
ATOM 2026 C C . VAL A 1 266 ? -2.553 -7.481 -7.032 1.00 95.94 266 VAL A C 1
ATOM 2028 O O . VAL A 1 266 ? -3.324 -7.517 -6.073 1.00 95.94 266 VAL A O 1
ATOM 2031 N N . LYS A 1 267 ? -1.234 -7.664 -6.896 1.00 96.94 267 LYS A N 1
ATOM 2032 C CA . LYS A 1 267 ? -0.583 -7.923 -5.601 1.00 96.94 267 LYS A CA 1
ATOM 2033 C C . LYS A 1 267 ? -0.545 -6.687 -4.691 1.00 96.94 267 LYS A C 1
ATOM 2035 O O . LYS A 1 267 ? -0.415 -6.826 -3.478 1.00 96.94 267 LYS A O 1
ATOM 2040 N N . LEU A 1 268 ? -0.660 -5.488 -5.264 1.00 96.44 268 LEU A N 1
ATOM 2041 C CA . LEU A 1 268 ? -0.380 -4.204 -4.619 1.00 96.44 268 LEU A CA 1
ATOM 2042 C C . LEU A 1 268 ? 1.077 -4.089 -4.138 1.00 96.44 268 LEU A C 1
ATOM 2044 O O . LEU A 1 268 ? 1.336 -3.592 -3.046 1.00 96.44 268 LEU A O 1
ATOM 2048 N N . GLY A 1 269 ? 2.037 -4.576 -4.922 1.00 96.12 269 GLY A N 1
ATOM 2049 C CA . GLY A 1 269 ? 3.460 -4.561 -4.574 1.00 96.12 269 GLY A CA 1
ATOM 2050 C C . GLY A 1 269 ? 4.312 -5.363 -5.552 1.00 96.12 269 GLY A C 1
ATOM 2051 O O . GLY A 1 269 ? 3.830 -5.761 -6.608 1.00 96.12 269 GLY A O 1
ATOM 2052 N N . TYR A 1 270 ? 5.572 -5.618 -5.208 1.00 96.88 270 TYR A N 1
ATOM 2053 C CA . TYR A 1 270 ? 6.485 -6.393 -6.046 1.00 96.88 270 TYR A CA 1
ATOM 2054 C C . TYR A 1 270 ? 6.110 -7.878 -6.055 1.00 96.88 270 TYR A C 1
ATOM 2056 O O . TYR A 1 270 ? 5.997 -8.518 -5.003 1.00 96.88 270 TYR A O 1
ATOM 2064 N N . THR A 1 271 ? 5.955 -8.460 -7.242 1.00 97.69 271 THR A N 1
ATOM 2065 C CA . THR A 1 271 ? 5.876 -9.919 -7.412 1.00 97.69 271 THR A CA 1
ATOM 2066 C C . THR A 1 271 ? 7.270 -10.533 -7.531 1.00 97.69 271 THR A C 1
ATOM 2068 O O . THR A 1 271 ? 8.253 -9.823 -7.733 1.00 97.69 271 THR A O 1
ATOM 2071 N N . THR A 1 272 ? 7.372 -11.857 -7.414 1.00 97.50 272 THR A N 1
ATOM 2072 C CA . THR A 1 272 ? 8.647 -12.568 -7.599 1.00 97.50 272 THR A CA 1
ATOM 2073 C C . THR A 1 272 ? 9.209 -12.337 -9.003 1.00 97.50 272 THR A C 1
ATOM 2075 O O . THR A 1 272 ? 10.409 -12.132 -9.163 1.00 97.50 272 THR A O 1
ATOM 2078 N N . GLU A 1 273 ? 8.341 -12.294 -10.016 1.00 97.25 273 GLU A N 1
ATOM 2079 C CA . GLU A 1 273 ? 8.706 -12.003 -11.404 1.00 97.25 273 GLU A CA 1
ATOM 2080 C C . GLU A 1 273 ? 9.237 -10.578 -11.547 1.00 97.25 273 GLU A C 1
ATOM 2082 O O . GLU A 1 273 ? 10.256 -10.372 -12.201 1.00 97.25 273 GLU A O 1
ATOM 2087 N N . ALA A 1 274 ? 8.589 -9.600 -10.902 1.00 96.38 274 ALA A N 1
ATOM 2088 C CA . ALA A 1 274 ? 9.056 -8.219 -10.906 1.00 96.38 274 ALA A CA 1
ATOM 2089 C C . ALA A 1 274 ? 10.436 -8.096 -10.255 1.00 96.38 274 ALA A C 1
ATOM 2091 O O . ALA A 1 274 ? 11.326 -7.475 -10.823 1.00 96.38 274 ALA A O 1
ATOM 2092 N N . ILE A 1 275 ? 10.636 -8.723 -9.095 1.00 95.94 275 ILE A N 1
ATOM 2093 C CA . ILE A 1 275 ? 11.921 -8.726 -8.386 1.00 95.94 275 ILE A CA 1
ATOM 2094 C C . ILE A 1 275 ? 13.013 -9.359 -9.250 1.00 95.94 275 ILE A C 1
ATOM 2096 O O . ILE A 1 275 ? 14.077 -8.769 -9.425 1.00 95.94 275 ILE A O 1
ATOM 2100 N N . SER A 1 276 ? 12.737 -10.528 -9.835 1.00 95.69 276 SER A N 1
ATOM 2101 C CA . SER A 1 276 ? 13.675 -11.200 -10.735 1.00 95.69 276 SER A CA 1
ATOM 2102 C C . SER A 1 276 ? 14.024 -10.324 -11.933 1.00 95.69 276 SER A C 1
ATOM 2104 O O . SER A 1 276 ? 15.191 -10.251 -12.302 1.00 95.69 276 SER A O 1
ATOM 2106 N N . PHE A 1 277 ? 13.035 -9.642 -12.515 1.00 94.88 277 PHE A N 1
ATOM 2107 C CA . PHE A 1 277 ? 13.243 -8.707 -13.614 1.00 9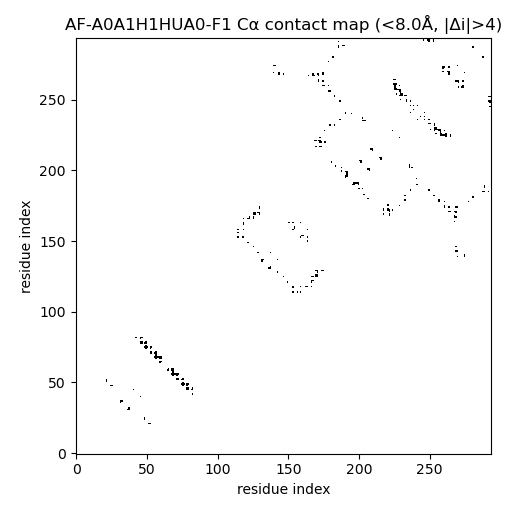4.88 277 PHE A CA 1
ATOM 2108 C C . PHE A 1 277 ? 14.142 -7.543 -13.182 1.00 94.88 277 PHE A C 1
ATOM 2110 O O . PHE A 1 277 ? 15.155 -7.279 -13.817 1.00 94.88 277 PHE A O 1
ATOM 2117 N N . PHE A 1 278 ? 13.847 -6.883 -12.061 1.00 93.44 278 PHE A N 1
ATOM 2118 C CA . PHE A 1 278 ? 14.703 -5.812 -11.548 1.00 93.44 278 PHE A CA 1
ATOM 2119 C C . PHE A 1 278 ? 16.136 -6.282 -11.304 1.00 93.44 278 PHE A C 1
ATOM 2121 O O . PHE A 1 278 ? 17.065 -5.595 -11.711 1.00 93.44 278 PHE A O 1
ATOM 2128 N N . ASN A 1 279 ? 16.324 -7.452 -10.693 1.00 91.94 279 ASN A N 1
ATOM 2129 C CA . ASN A 1 279 ? 17.649 -8.014 -10.440 1.00 91.94 279 ASN A CA 1
ATOM 2130 C C . ASN A 1 279 ? 18.391 -8.355 -11.744 1.00 91.94 279 ASN A C 1
ATOM 2132 O O . ASN A 1 279 ? 19.592 -8.112 -11.836 1.00 91.94 279 ASN A O 1
ATOM 2136 N N . GLU A 1 280 ? 17.686 -8.860 -12.761 1.00 91.81 280 GLU A N 1
ATOM 2137 C CA . GLU A 1 280 ? 18.248 -9.147 -14.087 1.00 91.81 280 GLU A CA 1
ATOM 2138 C C . GLU A 1 280 ? 18.777 -7.881 -14.779 1.00 91.81 280 GLU A C 1
ATOM 2140 O O . GLU A 1 280 ? 19.844 -7.921 -15.395 1.00 91.81 280 GLU A O 1
ATOM 2145 N N . TYR A 1 281 ? 18.057 -6.762 -14.650 1.00 90.75 281 TYR A N 1
ATOM 2146 C CA . TYR A 1 281 ? 18.367 -5.489 -15.313 1.00 90.75 281 TYR A CA 1
ATOM 2147 C C . TYR A 1 281 ? 19.091 -4.468 -14.419 1.00 90.75 281 TYR A C 1
ATOM 2149 O O . TYR A 1 281 ? 19.379 -3.359 -14.869 1.00 90.75 281 TYR A O 1
ATOM 2157 N N . ARG A 1 282 ? 19.410 -4.820 -13.166 1.00 84.31 282 ARG A N 1
ATOM 2158 C CA . ARG A 1 282 ? 20.109 -3.935 -12.218 1.00 84.31 282 ARG A CA 1
ATOM 2159 C C . ARG A 1 282 ? 21.542 -3.649 -12.651 1.00 84.31 282 ARG A C 1
ATOM 2161 O O . ARG A 1 282 ? 22.012 -2.516 -12.555 1.00 84.31 282 ARG A O 1
ATOM 2168 N N . ASP A 1 283 ? 22.233 -4.683 -13.114 1.00 81.25 283 ASP A N 1
ATOM 2169 C CA . ASP A 1 283 ? 23.637 -4.601 -13.488 1.00 81.25 283 ASP A CA 1
ATOM 2170 C C . ASP A 1 283 ? 23.724 -4.223 -14.973 1.00 81.25 283 ASP A C 1
ATOM 2172 O O . ASP A 1 283 ? 23.697 -5.079 -15.863 1.00 81.25 283 ASP A O 1
ATOM 2176 N N . LEU A 1 284 ? 23.785 -2.909 -15.225 1.00 69.00 284 LEU A N 1
ATOM 2177 C CA . LEU A 1 284 ? 23.857 -2.274 -16.547 1.00 69.00 284 LEU A CA 1
ATOM 2178 C C . LEU A 1 284 ? 25.163 -2.617 -17.293 1.00 69.00 284 LEU A C 1
ATOM 2180 O O . LEU A 1 284 ? 26.034 -1.771 -17.478 1.00 69.00 284 LEU A O 1
ATOM 2184 N N . SER A 1 285 ? 25.312 -3.874 -17.699 1.00 77.25 285 SER A N 1
ATOM 2185 C CA . SER A 1 285 ? 26.435 -4.380 -18.496 1.00 77.25 285 SER A CA 1
ATOM 2186 C C . SER A 1 285 ? 26.095 -4.410 -19.989 1.00 77.25 285 SER A C 1
ATOM 2188 O O . SER A 1 285 ? 24.925 -4.485 -20.354 1.00 77.25 285 SER A O 1
ATOM 2190 N N . ASP A 1 286 ? 27.105 -4.428 -20.865 1.00 72.88 286 ASP A N 1
ATOM 2191 C CA . ASP A 1 286 ? 26.925 -4.515 -22.330 1.00 72.88 286 ASP A CA 1
ATOM 2192 C C . ASP A 1 286 ? 26.104 -5.744 -22.786 1.00 72.88 286 ASP A C 1
ATOM 2194 O O . ASP A 1 286 ? 25.567 -5.783 -23.893 1.00 72.88 286 ASP A O 1
ATOM 2198 N N . ASP A 1 287 ? 25.972 -6.761 -21.932 1.00 81.19 287 ASP A N 1
ATOM 2199 C CA . ASP A 1 287 ? 25.165 -7.956 -22.193 1.00 81.19 287 ASP A CA 1
ATOM 2200 C C . ASP A 1 287 ? 23.648 -7.712 -22.042 1.00 81.19 287 ASP A C 1
ATOM 2202 O O . ASP A 1 287 ? 22.830 -8.500 -22.517 1.00 81.19 287 ASP A O 1
ATOM 2206 N N . LEU A 1 288 ? 23.249 -6.597 -21.427 1.00 77.69 288 LEU A N 1
ATOM 2207 C CA . LEU A 1 288 ? 21.855 -6.248 -21.144 1.00 77.69 288 LEU A CA 1
ATOM 2208 C C . LEU A 1 288 ? 21.037 -6.056 -22.429 1.00 77.69 288 LEU A C 1
ATOM 2210 O O . LEU A 1 288 ? 19.918 -6.557 -22.545 1.00 77.69 288 LEU A O 1
ATOM 2214 N N . LEU A 1 289 ? 21.649 -5.433 -23.435 1.00 78.81 289 LEU A N 1
ATOM 2215 C CA . LEU A 1 289 ? 21.097 -5.249 -24.778 1.00 78.81 289 LEU A CA 1
ATOM 2216 C C . LEU A 1 289 ? 20.766 -6.588 -25.453 1.00 78.81 289 LEU A C 1
ATOM 2218 O O . LEU A 1 289 ? 19.681 -6.777 -26.001 1.00 78.81 289 LEU A O 1
ATOM 2222 N N . LYS A 1 290 ? 21.683 -7.559 -25.346 1.00 83.19 290 LYS A N 1
ATOM 2223 C CA . LYS A 1 290 ? 21.501 -8.903 -25.913 1.00 83.19 290 LYS A CA 1
ATOM 2224 C C . LYS A 1 290 ? 20.421 -9.700 -25.193 1.00 83.19 290 LYS A C 1
ATOM 2226 O O . LYS A 1 290 ? 19.828 -10.575 -25.811 1.00 83.19 290 LYS A O 1
ATOM 2231 N N . ARG A 1 291 ? 20.192 -9.455 -23.900 1.00 82.69 291 ARG A N 1
ATOM 2232 C CA . ARG A 1 291 ? 19.137 -10.131 -23.128 1.00 82.69 291 ARG A CA 1
ATOM 2233 C C . ARG A 1 291 ? 17.763 -9.525 -23.377 1.00 82.69 291 ARG A C 1
ATOM 2235 O O . ARG A 1 291 ? 16.803 -10.272 -23.490 1.00 82.69 291 ARG A O 1
ATOM 2242 N N . ALA A 1 292 ? 17.666 -8.200 -23.486 1.00 79.94 292 ALA A N 1
ATOM 2243 C CA . ALA A 1 292 ? 16.390 -7.521 -23.715 1.00 79.94 292 ALA A CA 1
ATOM 2244 C C . ALA A 1 292 ? 15.789 -7.789 -25.103 1.00 79.94 292 ALA A C 1
ATOM 2246 O O . ALA A 1 292 ? 14.571 -7.781 -25.246 1.00 79.94 292 ALA A O 1
ATOM 2247 N N . LEU A 1 293 ? 16.639 -8.016 -26.109 1.00 82.00 293 LEU A N 1
ATOM 2248 C CA . LEU A 1 293 ? 16.229 -8.223 -27.502 1.00 82.00 293 LEU A CA 1
ATOM 2249 C C . LEU A 1 293 ? 16.106 -9.704 -27.910 1.00 82.00 293 LEU A C 1
ATOM 2251 O O . LEU A 1 293 ? 15.851 -9.985 -29.082 1.00 82.00 293 LEU A O 1
ATOM 2255 N N . LYS A 1 294 ? 16.300 -10.644 -26.977 1.00 80.00 294 LYS A N 1
ATOM 2256 C CA . LYS A 1 294 ? 16.032 -12.078 -27.177 1.00 80.00 294 LYS A CA 1
ATOM 2257 C C . LYS A 1 294 ? 14.572 -12.402 -26.891 1.00 80.00 294 LYS A C 1
ATOM 2259 O O . LYS A 1 294 ? 14.011 -13.195 -27.675 1.00 80.00 294 LYS A O 1
#

Foldseek 3Di:
DVVVVVVVVVVVVVVVVLVVVLVVLVVVVVVCVVVVVLVVDDLVSLVVNLVSLQVVLVVCVVVVNNVSSVVSPVSSVVSVCSSCVVVVVVVVVVVVVVVVVVVVVVVVVVLVVVLVVLLVVLLVVLVCLLVQVVVPDDAQVVSVVVLVVSVVVSVVSVHDPVSSLVSLLLSLLSLLVVLLVLLVLLLQVVLCVQVVPDCPPPLAVQVVVCPPPVDDPSVVRSPQQLVNQLVNSLVSRPCVRAPPLQSVLSSVLSNLSSVQSNVCSVVSGHDPSSSVVCVLSVPPDPCNNVVSSD